Protein AF-A0A812FUH7-F1 (afdb_monomer)

Nearest PDB structures (foldseek):
  6ky4-assembly1_A  TM=5.575E-01  e=2.429E-01  Arabidopsis thaliana
  6sdk-assembly1_B  TM=3.963E-01  e=2.851E+00  Bacillus subtilis subsp. subtilis str. 168
  7bnk-assembly1_B  TM=4.659E-01  e=5.816E+00  Myxococcus xanthus DK 1622
  7bnr-assembly1_A  TM=4.337E-01  e=7.537E+00  Myxococcus xanthus DK 1622
  2h30-assembly1_A  TM=1.980E-01  e=1.698E+00  Neisseria gonorrhoeae

Sequence (177 aa):
MIKIDSELGFSNYVALEYEKDICFVHSDPIEVCLPDFTYAALDVDKYDSWWGANHSESYIPRDLDEILDSPYLIQPSLQYKKSKTKTTRLVENYNSSVKFEFICPVLTEHFPSLQQGRHRFWFARYLELPFVVVAVSAQALKYLIEHDLIYSKSLRSRYVFNRKFEIVQDLTKPLGN

Mean predicted aligned error: 9.1 Å

Structure (mmCIF, N/CA/C/O backbone):
data_AF-A0A812FUH7-F1
#
_entry.id   AF-A0A812FUH7-F1
#
loop_
_atom_site.group_PDB
_atom_site.id
_atom_site.type_symbol
_atom_site.label_atom_id
_atom_site.label_alt_id
_atom_site.label_comp_id
_atom_site.label_asym_id
_atom_site.label_entity_id
_atom_site.label_seq_id
_atom_site.pdbx_PDB_ins_code
_atom_site.Cartn_x
_atom_site.Cartn_y
_atom_site.Cartn_z
_atom_site.occupancy
_atom_site.B_iso_or_equiv
_atom_site.auth_seq_id
_atom_site.auth_comp_id
_atom_site.auth_asym_id
_atom_site.auth_atom_id
_atom_site.pdbx_PDB_model_num
ATOM 1 N N . MET A 1 1 ? -13.148 16.085 -22.318 1.00 24.39 1 MET A N 1
ATOM 2 C CA . MET A 1 1 ? -12.297 17.191 -21.835 1.00 24.39 1 MET A CA 1
ATOM 3 C C . MET A 1 1 ? -12.092 16.974 -20.348 1.00 24.39 1 MET A C 1
ATOM 5 O O . MET A 1 1 ? -13.073 16.913 -19.621 1.00 24.39 1 MET A O 1
ATOM 9 N N . ILE A 1 2 ? -10.855 16.707 -19.939 1.00 29.78 2 ILE A N 1
ATOM 10 C CA . ILE A 1 2 ? -10.499 16.447 -18.541 1.00 29.78 2 ILE A CA 1
ATOM 11 C C . ILE A 1 2 ? -10.498 17.802 -17.829 1.00 29.78 2 ILE A C 1
ATOM 13 O O . ILE A 1 2 ? -9.760 18.692 -18.243 1.00 29.78 2 ILE A O 1
ATOM 17 N N . LYS A 1 3 ? -11.340 17.977 -16.806 1.00 25.98 3 LYS A N 1
ATOM 18 C CA . LYS A 1 3 ? -11.217 19.103 -15.876 1.00 25.98 3 LYS A CA 1
ATOM 19 C C . LYS A 1 3 ? -10.276 18.674 -14.757 1.00 25.98 3 LYS A C 1
ATOM 21 O O . LYS A 1 3 ? -10.620 17.822 -13.946 1.00 25.98 3 LYS A O 1
ATOM 26 N N . ILE A 1 4 ? -9.072 19.230 -14.778 1.00 36.97 4 ILE A N 1
ATOM 27 C CA . ILE A 1 4 ? -8.229 19.357 -13.593 1.00 36.97 4 ILE A CA 1
ATOM 28 C C . ILE A 1 4 ? -8.856 20.528 -12.836 1.00 36.97 4 ILE A C 1
ATOM 30 O O . ILE A 1 4 ? -8.794 21.651 -13.333 1.00 36.97 4 ILE A O 1
ATOM 34 N N . ASP A 1 5 ? -9.541 20.280 -11.719 1.00 32.34 5 ASP A N 1
ATOM 35 C CA . ASP A 1 5 ? -10.109 21.370 -10.920 1.00 32.34 5 ASP A CA 1
ATOM 36 C C . ASP A 1 5 ? -8.975 22.127 -10.221 1.00 32.34 5 ASP A C 1
ATOM 38 O O . ASP A 1 5 ? -8.561 21.823 -9.104 1.00 32.34 5 ASP A O 1
ATOM 42 N N . SER A 1 6 ? -8.452 23.136 -10.917 1.00 34.78 6 SER A N 1
ATOM 43 C CA . SER A 1 6 ? -7.499 24.113 -10.394 1.00 34.78 6 SER A CA 1
ATOM 44 C C . SER A 1 6 ? -8.118 25.044 -9.344 1.00 34.78 6 SER A C 1
ATOM 46 O O . SER A 1 6 ? -7.393 25.772 -8.672 1.00 34.78 6 SER A O 1
ATOM 48 N N . GLU A 1 7 ? -9.447 25.044 -9.198 1.00 29.12 7 GLU A N 1
ATOM 49 C CA . GLU A 1 7 ? -10.184 25.968 -8.324 1.00 29.12 7 GLU A CA 1
ATOM 50 C C . GLU A 1 7 ? -10.157 25.587 -6.839 1.00 29.12 7 GLU A C 1
ATOM 52 O O . GLU A 1 7 ? -10.459 26.427 -5.997 1.00 29.12 7 GLU A O 1
ATOM 57 N N . LEU A 1 8 ? -9.721 24.375 -6.482 1.00 33.34 8 LEU A N 1
ATOM 58 C CA . LEU A 1 8 ? -9.541 24.018 -5.072 1.00 33.34 8 LEU A CA 1
ATOM 59 C C . LEU A 1 8 ? -8.182 24.467 -4.489 1.00 33.34 8 LEU A C 1
ATOM 61 O O . LEU A 1 8 ? -7.910 24.201 -3.327 1.00 33.34 8 LEU A O 1
ATOM 65 N N . GLY A 1 9 ? -7.320 25.163 -5.243 1.00 24.89 9 GLY A N 1
ATOM 66 C CA . GLY A 1 9 ? -6.030 25.644 -4.714 1.00 24.89 9 GLY A CA 1
ATOM 67 C C . GLY A 1 9 ? -5.023 24.525 -4.404 1.00 24.89 9 GLY A C 1
ATOM 68 O O . GLY A 1 9 ? -4.127 24.688 -3.580 1.00 24.89 9 GLY A O 1
ATOM 69 N N . PHE A 1 10 ? -5.165 23.379 -5.066 1.00 36.16 10 PHE A N 1
ATOM 70 C CA . PHE A 1 10 ? -4.544 22.114 -4.684 1.00 36.16 10 PHE A CA 1
ATOM 71 C C . PHE A 1 10 ? -3.730 21.527 -5.850 1.00 36.16 10 PHE A C 1
ATOM 73 O O . PHE A 1 10 ? -4.162 20.621 -6.555 1.00 36.16 10 PHE A O 1
ATOM 80 N N . SER A 1 11 ? -2.526 22.058 -6.076 1.00 31.58 11 SER A N 1
ATOM 81 C CA . SER A 1 11 ? -1.644 21.745 -7.218 1.00 31.58 11 SER A CA 1
ATOM 82 C C . SER A 1 11 ? -0.843 20.430 -7.112 1.00 31.58 11 SER A C 1
ATOM 84 O O . SER A 1 11 ? 0.082 20.228 -7.893 1.00 31.58 11 SER A O 1
ATOM 86 N N . ASN A 1 12 ? -1.165 19.553 -6.151 1.00 37.03 12 ASN A N 1
ATOM 87 C CA . ASN A 1 12 ? -0.259 18.517 -5.624 1.00 37.03 12 ASN A CA 1
ATOM 88 C C . ASN A 1 12 ? -0.898 17.105 -5.449 1.00 37.03 12 ASN A C 1
ATOM 90 O O . ASN A 1 12 ? -0.478 16.333 -4.586 1.00 37.03 12 ASN A O 1
ATOM 94 N N . TYR A 1 13 ? -1.928 16.738 -6.224 1.00 43.31 13 TYR A N 1
ATOM 95 C CA . TYR A 1 13 ? -2.735 15.521 -5.982 1.00 43.31 13 TYR A CA 1
ATOM 96 C C . TYR A 1 13 ? -2.750 14.522 -7.157 1.00 43.31 13 TYR A C 1
ATOM 98 O O . TYR A 1 13 ? -3.045 14.914 -8.286 1.00 43.31 13 TYR A O 1
ATOM 106 N N . VAL A 1 14 ? -2.556 13.211 -6.891 1.00 47.53 14 VAL A N 1
ATOM 107 C CA . VAL A 1 14 ? -3.037 12.148 -7.805 1.00 47.53 14 VAL A CA 1
ATOM 108 C C . VAL A 1 14 ? -4.496 11.891 -7.415 1.00 47.53 14 VAL A C 1
ATOM 110 O O . VAL A 1 14 ? -4.787 11.034 -6.585 1.00 47.53 14 VAL A O 1
ATOM 113 N N . ALA A 1 15 ? -5.451 12.631 -7.979 1.00 43.72 15 ALA A N 1
ATOM 114 C CA . ALA A 1 15 ? -6.870 12.409 -7.681 1.00 43.72 15 ALA A CA 1
ATOM 115 C C . ALA A 1 15 ? -7.419 11.151 -8.396 1.00 43.72 15 ALA A C 1
ATOM 117 O O . ALA A 1 15 ? -8.140 11.209 -9.397 1.00 43.72 15 ALA A O 1
ATOM 118 N N . LEU A 1 16 ? -7.076 9.979 -7.865 1.00 51.84 16 LEU A N 1
ATOM 119 C CA . LEU A 1 16 ? -7.806 8.734 -8.081 1.00 51.84 16 LEU A CA 1
ATOM 120 C C . LEU A 1 16 ? -8.815 8.587 -6.935 1.00 51.84 16 LEU A C 1
ATOM 122 O O . LEU A 1 16 ? -8.532 7.952 -5.929 1.00 51.84 16 LEU A O 1
ATOM 126 N N . GLU A 1 17 ? -9.969 9.239 -7.067 1.00 48.44 17 GLU A N 1
ATOM 127 C CA . GLU A 1 17 ? -11.076 9.086 -6.118 1.00 48.44 17 GLU A CA 1
ATOM 128 C C . GLU A 1 17 ? -11.636 7.658 -6.221 1.00 48.44 17 GLU A C 1
ATOM 130 O O . GLU A 1 17 ? -12.146 7.254 -7.269 1.00 48.44 17 GLU A O 1
ATOM 135 N N . TYR A 1 18 ? -11.501 6.894 -5.139 1.00 51.00 18 TYR A N 1
ATOM 136 C CA . TYR A 1 18 ? -12.227 5.650 -4.882 1.00 51.00 18 TYR A CA 1
ATOM 137 C C . TYR A 1 18 ? -13.193 5.919 -3.718 1.00 51.00 18 TYR A C 1
ATOM 139 O O . TYR A 1 18 ? -12.887 6.785 -2.904 1.00 51.00 18 TYR A O 1
ATOM 147 N N . GLU A 1 19 ? -14.358 5.261 -3.715 1.00 49.22 19 GLU A N 1
ATOM 148 C CA . GLU A 1 19 ? -15.532 5.481 -2.842 1.00 49.22 19 GLU A CA 1
ATOM 149 C C . GLU A 1 19 ? -15.306 6.328 -1.570 1.00 49.22 19 GLU A C 1
ATOM 151 O O . GLU A 1 19 ? -14.440 6.020 -0.761 1.00 49.22 19 GLU A O 1
ATOM 156 N N . LYS A 1 20 ? -16.120 7.393 -1.429 1.00 49.53 20 LYS A N 1
ATOM 157 C CA . LYS A 1 20 ? -16.065 8.490 -0.439 1.00 49.53 20 LYS A CA 1
ATOM 158 C C . LYS A 1 20 ? -14.691 8.753 0.209 1.00 49.53 20 LYS A C 1
ATOM 160 O O . LYS A 1 20 ? -14.261 8.100 1.154 1.00 49.53 20 LYS A O 1
ATOM 165 N N . ASP A 1 21 ? -14.113 9.870 -0.230 1.00 64.56 21 ASP A N 1
ATOM 166 C CA . ASP A 1 21 ? -13.243 10.738 0.565 1.00 64.56 21 ASP A CA 1
ATOM 167 C C . ASP A 1 21 ? -11.767 10.326 0.735 1.00 64.56 21 ASP A C 1
ATOM 169 O O . ASP A 1 21 ? -11.045 11.002 1.465 1.00 64.56 21 ASP A O 1
ATOM 173 N N . ILE A 1 22 ? -11.253 9.326 0.003 1.00 68.94 22 ILE A N 1
ATOM 174 C CA . ILE A 1 22 ? -9.799 9.057 -0.065 1.00 68.94 22 ILE A CA 1
ATOM 175 C C . ILE A 1 22 ? -9.155 9.828 -1.219 1.00 68.94 22 ILE A C 1
ATOM 177 O O . ILE A 1 22 ? -9.525 9.683 -2.385 1.00 68.94 22 ILE A O 1
ATOM 181 N N . CYS A 1 23 ? -8.139 10.624 -0.896 1.00 72.88 23 CYS A N 1
ATOM 182 C CA . CYS A 1 23 ? -7.388 11.426 -1.850 1.00 72.88 23 CYS A CA 1
ATOM 183 C C . CYS A 1 23 ? -5.903 11.066 -1.794 1.00 72.88 23 CYS A C 1
ATOM 185 O O . CYS A 1 23 ? -5.249 11.316 -0.784 1.00 72.88 23 CYS A O 1
ATOM 187 N N . PHE A 1 24 ? -5.354 10.483 -2.861 1.00 72.06 24 PHE A N 1
ATOM 188 C CA . PHE A 1 24 ? -3.932 10.146 -2.896 1.00 72.06 24 PHE A CA 1
ATOM 189 C C . PHE A 1 24 ? -3.076 11.404 -3.087 1.00 72.06 24 PHE A C 1
ATOM 191 O O . PHE A 1 24 ? -3.202 12.131 -4.078 1.00 72.06 24 PHE A O 1
ATOM 198 N N . VAL A 1 25 ? -2.189 11.651 -2.126 1.00 70.81 25 VAL A N 1
ATOM 199 C CA . VAL A 1 25 ? -1.287 12.808 -2.103 1.00 70.81 25 VAL A CA 1
ATOM 200 C C . VAL A 1 25 ? 0.151 12.370 -2.317 1.00 70.81 25 VAL A C 1
ATOM 202 O O . VAL A 1 25 ? 0.502 11.210 -2.076 1.00 70.81 25 VAL A O 1
ATOM 205 N N . HIS A 1 26 ? 0.987 13.303 -2.777 1.00 67.38 26 HIS A N 1
ATOM 206 C CA . HIS A 1 26 ? 2.410 13.055 -2.971 1.00 67.38 26 HIS A CA 1
ATOM 207 C C . HIS A 1 26 ? 3.055 12.393 -1.753 1.00 67.38 26 HIS A C 1
ATOM 209 O O . HIS A 1 26 ? 2.750 12.715 -0.604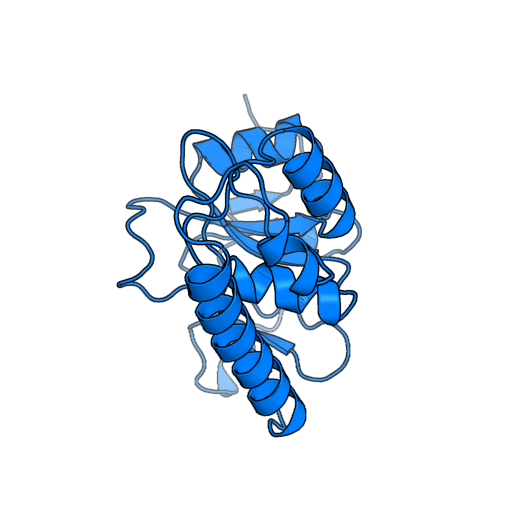 1.00 67.38 26 HIS A O 1
ATOM 215 N N . SER A 1 27 ? 4.000 11.497 -2.020 1.00 62.97 27 SER A N 1
ATOM 216 C CA . SER A 1 27 ? 4.970 11.084 -1.012 1.00 62.97 27 SER A CA 1
ATOM 217 C C . SER A 1 27 ? 5.788 12.311 -0.578 1.00 62.97 27 SER A C 1
ATOM 219 O O . SER A 1 27 ? 6.136 13.139 -1.422 1.00 62.97 27 SER A O 1
ATOM 221 N N . ASP A 1 28 ? 6.072 12.447 0.719 1.00 58.88 28 ASP A N 1
ATOM 222 C CA . ASP A 1 28 ? 6.845 13.578 1.252 1.00 58.88 28 ASP A CA 1
ATOM 223 C C . ASP A 1 28 ? 8.205 13.678 0.520 1.00 58.88 28 ASP A C 1
ATOM 225 O O . ASP A 1 28 ? 8.908 12.669 0.425 1.00 58.88 28 ASP A O 1
ATOM 229 N N . PRO A 1 29 ? 8.606 14.848 -0.014 1.00 50.03 29 PRO A N 1
ATOM 230 C CA . PRO A 1 29 ? 9.903 15.029 -0.669 1.00 50.03 29 PRO A CA 1
ATOM 231 C C . PRO A 1 29 ? 11.112 14.609 0.182 1.00 50.03 29 PRO A C 1
ATOM 233 O O . PRO A 1 29 ? 12.141 14.240 -0.374 1.00 50.03 29 PRO A O 1
ATOM 236 N N . ILE A 1 30 ? 10.998 14.641 1.515 1.00 52.56 30 ILE A N 1
ATOM 237 C CA . ILE A 1 30 ? 12.027 14.155 2.448 1.00 52.56 30 ILE A CA 1
ATOM 238 C C . ILE A 1 30 ? 12.068 12.615 2.469 1.00 52.56 30 ILE A C 1
ATOM 240 O O . ILE A 1 30 ? 13.120 12.014 2.682 1.00 52.56 30 ILE A O 1
ATOM 244 N N . GLU A 1 31 ? 10.927 11.962 2.235 1.00 51.28 31 GLU A N 1
ATOM 245 C CA . GLU A 1 31 ? 10.774 10.505 2.184 1.00 51.28 31 GLU A CA 1
ATOM 246 C C . GLU A 1 31 ? 11.179 9.913 0.818 1.00 51.28 31 GLU A C 1
ATOM 248 O O . GLU A 1 31 ? 11.584 8.748 0.732 1.00 51.28 31 GLU A O 1
ATOM 253 N N . VAL A 1 32 ? 11.110 10.703 -0.257 1.00 54.25 32 VAL A N 1
ATOM 254 C CA . VAL A 1 32 ? 11.436 10.261 -1.618 1.00 54.25 32 VAL A CA 1
ATOM 255 C C . VA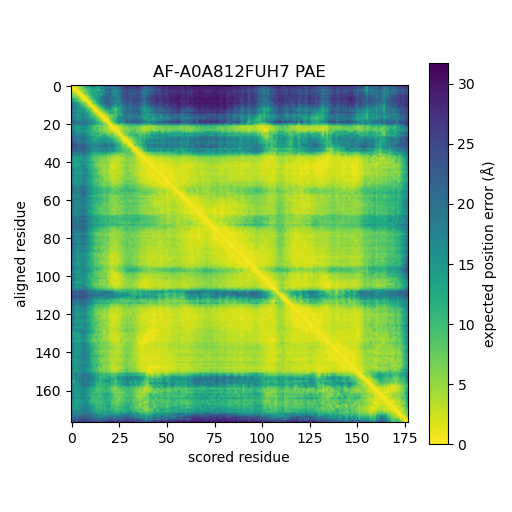L A 1 32 ? 12.895 10.565 -1.961 1.00 54.25 32 VAL A C 1
ATOM 257 O O . VAL A 1 32 ? 13.209 11.540 -2.636 1.00 54.25 32 VAL A O 1
ATOM 260 N N . CYS A 1 33 ? 13.809 9.671 -1.579 1.00 55.06 33 CYS A N 1
ATOM 261 C CA . CYS A 1 33 ? 15.196 9.681 -2.071 1.00 55.06 33 CYS A CA 1
ATOM 262 C C . CYS A 1 33 ? 15.323 9.153 -3.519 1.00 55.06 33 CYS A C 1
ATOM 264 O O . CYS A 1 33 ? 16.311 8.499 -3.847 1.00 55.06 33 CYS A O 1
ATOM 266 N N . LEU A 1 34 ? 14.319 9.375 -4.374 1.00 60.78 34 LEU A N 1
ATOM 267 C CA . LEU A 1 34 ? 14.328 8.944 -5.773 1.00 60.78 34 LEU A CA 1
ATOM 268 C C . LEU A 1 34 ? 14.483 10.177 -6.676 1.00 60.78 34 LEU A C 1
ATOM 270 O O . LEU A 1 34 ? 13.558 10.989 -6.732 1.00 60.78 34 LEU A O 1
ATOM 274 N N . PRO A 1 35 ? 15.620 10.345 -7.376 1.00 58.38 35 PRO A N 1
ATOM 275 C CA . PRO A 1 35 ? 15.830 11.494 -8.257 1.00 58.38 35 PRO A CA 1
ATOM 276 C C . PRO A 1 35 ? 14.828 11.536 -9.425 1.00 58.38 35 PRO A C 1
ATOM 278 O O . PRO A 1 35 ? 14.384 12.624 -9.789 1.00 58.38 35 PRO A O 1
ATOM 281 N N . ASP A 1 36 ? 14.395 10.367 -9.919 1.00 68.00 36 ASP A N 1
ATOM 282 C CA . ASP A 1 36 ? 13.391 10.204 -10.974 1.00 68.00 36 ASP A CA 1
ATOM 283 C C . ASP A 1 36 ? 12.359 9.133 -10.582 1.00 68.00 36 ASP A C 1
ATOM 285 O O . ASP A 1 36 ? 12.637 7.931 -10.595 1.00 68.00 36 ASP A O 1
ATOM 289 N N . PHE A 1 37 ? 11.146 9.561 -10.227 1.00 73.50 37 PHE A N 1
ATOM 290 C CA . PHE A 1 37 ? 10.046 8.659 -9.887 1.00 73.50 37 PHE A CA 1
ATOM 291 C C . PHE A 1 37 ? 8.741 9.051 -10.584 1.00 73.50 37 PHE A C 1
ATOM 293 O O . PHE A 1 37 ? 8.514 10.204 -10.964 1.00 73.50 37 PHE A O 1
ATOM 300 N N . THR A 1 38 ? 7.876 8.057 -10.745 1.00 75.88 38 THR A N 1
ATOM 301 C CA . THR A 1 38 ? 6.538 8.179 -11.331 1.00 75.88 38 THR A CA 1
ATOM 302 C C . THR A 1 38 ? 5.494 7.639 -10.362 1.00 75.88 38 THR A C 1
ATOM 304 O O . THR A 1 38 ? 5.836 6.960 -9.397 1.00 75.88 38 THR A O 1
ATOM 307 N N . TYR A 1 39 ? 4.224 7.948 -10.601 1.00 79.56 39 TYR A N 1
ATOM 308 C CA . TYR A 1 39 ? 3.106 7.376 -9.867 1.00 79.56 39 TYR A CA 1
ATOM 309 C C . TYR A 1 39 ? 2.417 6.300 -10.694 1.00 79.56 39 TYR A C 1
ATOM 311 O O . TYR A 1 39 ? 2.078 6.529 -11.858 1.00 79.56 39 TYR A O 1
ATOM 319 N N . ALA A 1 40 ? 2.173 5.154 -10.065 1.00 81.50 40 ALA A N 1
ATOM 320 C CA . ALA A 1 40 ? 1.456 4.033 -10.654 1.00 81.50 40 ALA A CA 1
ATOM 321 C C . ALA A 1 40 ? 0.369 3.521 -9.699 1.00 81.50 40 ALA A C 1
ATOM 323 O O . ALA A 1 40 ? 0.508 3.615 -8.479 1.00 81.50 40 ALA A O 1
ATOM 324 N N . ALA A 1 41 ? -0.719 2.985 -10.254 1.00 85.44 41 ALA A N 1
ATOM 325 C CA . ALA A 1 41 ? -1.751 2.307 -9.477 1.00 85.44 41 ALA A CA 1
ATOM 326 C C . ALA A 1 41 ? -1.336 0.846 -9.247 1.00 85.44 41 ALA A C 1
ATOM 328 O O . ALA A 1 41 ? -1.347 0.039 -10.173 1.00 85.44 41 ALA A O 1
ATOM 329 N N . LEU A 1 42 ? -0.957 0.510 -8.020 1.00 88.81 42 LEU A N 1
ATOM 330 C CA . LEU A 1 42 ? -0.587 -0.843 -7.616 1.00 88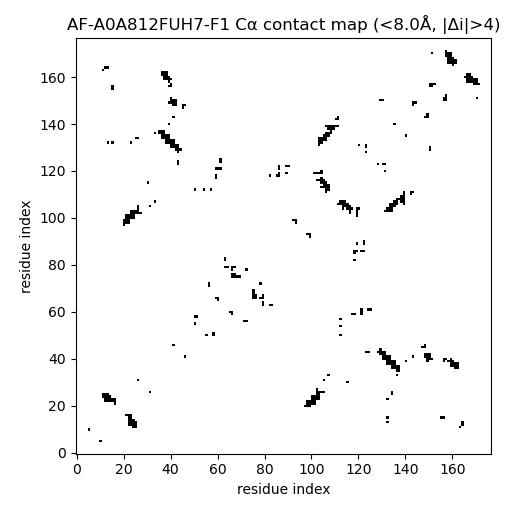.81 42 LEU A CA 1
ATOM 331 C C . LEU A 1 42 ? -1.848 -1.653 -7.307 1.00 88.81 42 LEU A C 1
ATOM 333 O O . LEU A 1 42 ? -2.674 -1.194 -6.520 1.00 88.81 42 LEU A O 1
ATOM 337 N N . ASP A 1 43 ? -1.986 -2.838 -7.900 1.00 90.81 43 ASP A N 1
ATOM 338 C CA . ASP A 1 43 ? -3.061 -3.782 -7.575 1.00 90.81 43 ASP A CA 1
ATOM 339 C C . ASP A 1 43 ? -2.796 -4.382 -6.188 1.00 90.81 43 ASP A C 1
ATOM 341 O O . ASP A 1 43 ? -1.767 -5.027 -5.968 1.00 90.81 43 ASP A O 1
ATOM 345 N N . VAL A 1 44 ? -3.691 -4.110 -5.232 1.00 91.44 44 VAL A N 1
ATOM 346 C CA . VAL A 1 44 ? -3.459 -4.432 -3.816 1.00 91.44 44 VAL A CA 1
ATOM 347 C C . VAL A 1 44 ? -3.405 -5.938 -3.594 1.00 91.44 44 VAL A C 1
ATOM 349 O O . VAL A 1 44 ? -2.486 -6.402 -2.925 1.00 91.44 44 VAL A O 1
ATOM 352 N N . ASP A 1 45 ? -4.325 -6.706 -4.174 1.00 92.25 45 ASP A N 1
ATOM 353 C CA . ASP A 1 45 ? -4.410 -8.151 -3.938 1.00 92.25 45 ASP A CA 1
ATOM 354 C C . ASP A 1 45 ? -3.273 -8.907 -4.626 1.00 92.25 45 ASP A C 1
ATOM 356 O O . ASP A 1 45 ? -2.658 -9.804 -4.032 1.00 92.25 45 ASP A O 1
ATOM 360 N N . LYS A 1 46 ? -2.952 -8.523 -5.870 1.00 93.06 46 LYS A N 1
ATOM 361 C CA . LYS A 1 46 ? -1.826 -9.125 -6.594 1.00 93.06 46 LYS A CA 1
ATOM 362 C C . LYS A 1 46 ? -0.509 -8.832 -5.890 1.00 93.06 46 LYS A C 1
ATOM 364 O O . LYS A 1 46 ? 0.309 -9.736 -5.720 1.00 93.06 46 LYS A O 1
ATOM 369 N N . TYR A 1 47 ? -0.315 -7.590 -5.450 1.00 91.88 47 TYR A N 1
ATOM 370 C CA . TYR A 1 47 ? 0.897 -7.211 -4.743 1.00 91.88 47 TYR A CA 1
ATOM 371 C C . TYR A 1 47 ? 0.993 -7.839 -3.349 1.00 91.88 47 TYR A C 1
ATOM 373 O O . TYR A 1 47 ? 2.071 -8.295 -2.990 1.00 91.88 47 TYR A O 1
ATOM 381 N N . ASP A 1 48 ? -0.096 -7.920 -2.576 1.00 91.69 48 ASP A N 1
ATOM 382 C CA . ASP A 1 48 ? -0.118 -8.577 -1.256 1.00 91.69 48 ASP A CA 1
ATOM 383 C C . ASP A 1 48 ? 0.316 -10.047 -1.367 1.00 91.69 48 ASP A C 1
ATOM 385 O O . ASP A 1 48 ? 1.221 -10.495 -0.660 1.00 91.69 48 ASP A O 1
ATOM 389 N N . SER A 1 49 ? -0.257 -10.760 -2.343 1.00 90.44 49 SER A N 1
ATOM 390 C CA . SER A 1 49 ? 0.080 -12.156 -2.641 1.00 90.44 49 SER A CA 1
ATOM 391 C C . SER A 1 49 ? 1.539 -12.312 -3.075 1.00 90.44 49 SER A C 1
ATOM 393 O O . SER A 1 49 ? 2.262 -13.173 -2.570 1.00 90.44 49 SER A O 1
ATOM 395 N N . TRP A 1 50 ? 1.997 -11.459 -3.997 1.00 90.25 50 TRP A N 1
ATOM 396 C CA . TRP A 1 50 ? 3.373 -11.480 -4.487 1.00 90.25 50 TRP A CA 1
ATOM 397 C C . TRP A 1 50 ? 4.379 -11.138 -3.379 1.00 90.25 50 TRP A C 1
ATOM 399 O O . TRP A 1 50 ? 5.402 -11.813 -3.252 1.00 90.25 50 TRP A O 1
ATOM 409 N N . TRP A 1 51 ? 4.086 -10.140 -2.542 1.00 87.06 51 TRP A N 1
ATOM 410 C CA . TRP A 1 51 ? 4.971 -9.687 -1.471 1.00 87.06 51 TRP A CA 1
ATOM 411 C C . TRP A 1 51 ? 5.136 -10.764 -0.395 1.00 87.06 51 TRP A C 1
ATOM 413 O O . TRP A 1 51 ? 6.268 -11.079 -0.021 1.00 87.06 51 TRP A O 1
ATOM 423 N N . GLY A 1 52 ? 4.035 -11.381 0.045 1.00 84.25 52 GLY A N 1
ATOM 424 C CA . GLY A 1 52 ? 4.074 -12.474 1.018 1.00 84.25 52 GLY A CA 1
ATOM 425 C C . GLY A 1 52 ? 4.866 -13.692 0.529 1.00 84.25 52 GLY A C 1
ATOM 426 O O . GLY A 1 52 ? 5.577 -14.311 1.318 1.00 84.25 52 GLY A O 1
ATOM 427 N N . ALA A 1 53 ? 4.798 -14.005 -0.770 1.00 85.75 53 ALA A N 1
ATOM 428 C CA . ALA A 1 53 ? 5.490 -15.152 -1.359 1.00 85.75 53 ALA A CA 1
ATOM 429 C C . ALA A 1 53 ? 6.986 -14.913 -1.636 1.00 85.75 53 ALA A C 1
ATOM 431 O O . ALA A 1 53 ? 7.772 -15.854 -1.556 1.00 85.75 53 ALA A O 1
ATOM 432 N N . ASN A 1 54 ? 7.382 -13.682 -1.980 1.00 81.94 54 ASN A N 1
ATOM 433 C CA . ASN A 1 54 ? 8.735 -13.395 -2.474 1.00 81.94 54 ASN A CA 1
ATOM 434 C C . ASN A 1 54 ? 9.623 -12.640 -1.474 1.00 81.94 54 ASN A C 1
ATOM 436 O O . ASN A 1 54 ? 10.842 -12.697 -1.611 1.00 81.94 54 ASN A O 1
ATOM 440 N N . HIS A 1 55 ? 9.047 -11.953 -0.478 1.00 79.62 55 HIS A N 1
ATOM 441 C CA . HIS A 1 55 ? 9.814 -11.167 0.501 1.00 79.62 55 HIS A CA 1
ATOM 442 C C . HIS A 1 55 ? 9.230 -11.235 1.919 1.00 79.62 55 HIS A C 1
ATOM 444 O O . HIS A 1 55 ? 8.962 -10.204 2.558 1.00 79.62 55 HIS A O 1
ATOM 450 N N . SER A 1 56 ? 9.038 -12.456 2.428 1.00 76.31 56 SER A N 1
ATOM 451 C CA . SER A 1 56 ? 8.471 -12.717 3.759 1.00 76.31 56 SER A CA 1
ATOM 452 C C . SER A 1 56 ? 9.233 -12.042 4.908 1.00 76.31 56 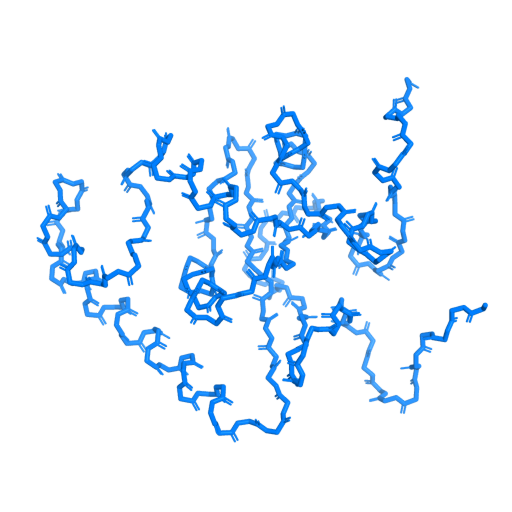SER A C 1
ATOM 454 O O . SER A 1 56 ? 8.650 -11.738 5.944 1.00 76.31 56 SER A O 1
ATOM 456 N N . GLU A 1 57 ? 10.520 -11.746 4.722 1.00 75.81 57 GLU A N 1
ATOM 457 C CA . GLU A 1 57 ? 11.376 -11.050 5.686 1.00 75.81 57 GLU A CA 1
ATOM 458 C C . GLU A 1 57 ? 11.005 -9.574 5.888 1.00 75.81 57 GLU A C 1
ATOM 460 O O . GLU A 1 57 ? 11.331 -8.973 6.913 1.00 75.81 57 GLU A O 1
ATOM 465 N N . SER A 1 58 ? 10.335 -8.967 4.905 1.00 76.12 58 SER A N 1
ATOM 466 C CA . SER A 1 58 ? 9.944 -7.552 4.930 1.00 76.12 58 SER A CA 1
ATOM 467 C C . SER A 1 58 ? 8.431 -7.333 4.998 1.00 76.12 58 SER A C 1
ATOM 469 O O . SER A 1 58 ? 7.998 -6.198 5.243 1.00 76.12 58 SER A O 1
ATOM 471 N N . TYR A 1 59 ? 7.661 -8.405 4.801 1.00 81.56 59 TYR A N 1
ATOM 472 C CA . TYR A 1 59 ? 6.206 -8.436 4.778 1.00 81.56 59 TYR A CA 1
ATOM 473 C C . TYR A 1 59 ? 5.598 -7.976 6.110 1.00 81.56 59 TYR A C 1
ATOM 475 O O . TYR A 1 59 ? 6.076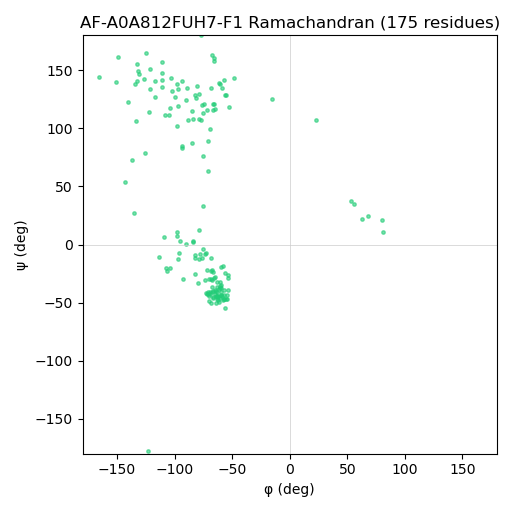 -8.323 7.191 1.00 81.56 59 TYR A O 1
ATOM 483 N N . ILE A 1 60 ? 4.535 -7.170 6.030 1.00 83.25 60 ILE A N 1
ATOM 484 C CA . ILE A 1 60 ? 3.708 -6.832 7.194 1.00 83.25 60 ILE A CA 1
ATOM 485 C C . ILE A 1 60 ? 2.409 -7.638 7.091 1.00 83.25 60 ILE A C 1
ATOM 487 O O . ILE A 1 60 ? 1.649 -7.400 6.146 1.00 83.25 60 ILE A O 1
ATOM 491 N N . PRO A 1 61 ? 2.114 -8.538 8.042 1.00 85.31 61 PRO A N 1
ATOM 492 C CA . PRO A 1 61 ? 0.896 -9.340 8.012 1.00 85.31 61 PRO A CA 1
ATOM 493 C C . PRO A 1 61 ? -0.365 -8.487 8.178 1.00 85.31 61 PRO A C 1
ATOM 495 O O . PRO A 1 61 ? -0.309 -7.348 8.656 1.00 85.31 61 PRO A O 1
ATOM 498 N N . ARG A 1 62 ? -1.507 -9.016 7.719 1.00 85.12 62 ARG A N 1
ATOM 499 C CA . ARG A 1 62 ? -2.813 -8.357 7.884 1.00 85.12 62 ARG A CA 1
ATOM 500 C C . ARG A 1 62 ? -3.211 -8.359 9.354 1.00 85.12 62 ARG A C 1
ATOM 502 O O . ARG A 1 62 ? -3.493 -7.289 9.894 1.00 85.12 62 ARG A O 1
ATOM 509 N N . ASP A 1 63 ? -3.142 -9.522 9.995 1.00 88.50 63 ASP A N 1
ATOM 510 C CA . ASP A 1 63 ? -3.185 -9.612 11.446 1.00 88.50 63 ASP A CA 1
ATOM 511 C C . ASP A 1 63 ? -1.831 -9.174 12.013 1.00 88.50 63 ASP A C 1
ATOM 513 O O . ASP A 1 63 ? -0.799 -9.800 11.786 1.00 88.50 63 ASP A O 1
ATOM 517 N N . LEU A 1 64 ? -1.819 -8.047 12.724 1.00 88.69 64 LEU A N 1
ATOM 518 C CA . LEU A 1 64 ? -0.583 -7.521 13.292 1.00 88.69 64 LEU A CA 1
ATOM 519 C C . LEU A 1 64 ? -0.036 -8.416 14.403 1.00 88.69 64 LEU A C 1
ATOM 521 O O . LEU A 1 64 ? 1.159 -8.319 14.676 1.00 88.69 64 LEU A O 1
ATOM 525 N N . ASP A 1 65 ? -0.857 -9.257 15.036 1.00 89.62 65 ASP A N 1
ATOM 526 C CA . ASP A 1 65 ? -0.392 -10.161 16.087 1.00 89.62 65 ASP A CA 1
ATOM 527 C C . ASP A 1 65 ? 0.588 -11.208 15.522 1.00 89.62 65 ASP A C 1
ATOM 529 O O . ASP A 1 65 ? 1.566 -11.531 16.194 1.00 89.62 65 ASP A O 1
ATOM 533 N N . GLU A 1 66 ? 0.467 -11.587 14.241 1.00 89.56 66 GLU A N 1
ATOM 534 C CA . GLU A 1 66 ? 1.425 -12.461 13.533 1.00 89.56 66 GLU A CA 1
ATOM 535 C C . GLU A 1 66 ? 2.856 -11.884 13.483 1.00 89.56 66 GLU A C 1
ATOM 537 O O . GLU A 1 66 ? 3.827 -12.615 13.283 1.00 89.56 66 GLU A O 1
ATOM 542 N N . ILE A 1 67 ? 3.038 -10.570 13.698 1.00 87.88 67 ILE A N 1
ATOM 543 C CA . ILE A 1 67 ? 4.378 -9.968 13.825 1.00 87.88 67 ILE A CA 1
ATOM 544 C C . ILE A 1 67 ? 5.141 -10.595 14.995 1.00 87.88 67 ILE A C 1
ATOM 546 O O . ILE A 1 67 ? 6.363 -10.724 14.909 1.00 87.88 67 ILE A O 1
ATOM 550 N N . LEU A 1 68 ? 4.446 -10.955 16.080 1.00 88.88 68 LEU A N 1
ATOM 551 C CA . LEU A 1 68 ? 5.050 -11.523 17.287 1.00 88.88 68 LEU A CA 1
ATOM 552 C C . LEU A 1 68 ? 5.680 -12.895 17.028 1.00 88.88 68 LEU A C 1
ATOM 554 O O . LEU A 1 68 ? 6.674 -13.221 17.675 1.00 88.88 68 LEU A O 1
ATOM 558 N N . ASP A 1 69 ? 5.160 -13.623 16.040 1.00 88.88 69 ASP A N 1
ATOM 559 C CA . ASP A 1 69 ? 5.605 -14.963 15.656 1.00 88.88 69 ASP A CA 1
ATOM 560 C C . ASP A 1 69 ? 6.617 -14.951 14.496 1.00 88.88 69 ASP A C 1
ATOM 562 O O . ASP A 1 69 ? 7.048 -16.001 14.020 1.00 88.88 69 ASP A O 1
ATOM 566 N N . SER A 1 70 ? 7.022 -13.766 14.021 1.00 83.75 70 SER A N 1
ATOM 567 C CA . SER A 1 70 ? 7.913 -13.646 12.866 1.00 83.75 70 SER A CA 1
ATOM 568 C C . SER A 1 70 ? 9.318 -14.194 13.163 1.00 83.75 70 SER A C 1
ATOM 570 O O . SER A 1 70 ? 10.026 -13.630 14.006 1.00 83.75 70 SER A O 1
ATOM 572 N N . PRO A 1 71 ? 9.805 -15.202 12.409 1.00 84.12 71 PRO A N 1
ATOM 573 C CA . PRO A 1 71 ? 11.162 -15.726 12.575 1.00 84.12 71 PRO A CA 1
ATOM 574 C C . PRO A 1 71 ? 12.240 -14.779 12.020 1.00 84.12 71 PRO A C 1
ATOM 576 O O . PRO A 1 71 ? 13.430 -15.013 12.218 1.00 84.12 71 PRO A O 1
ATOM 579 N N . TYR A 1 72 ? 11.840 -13.713 11.319 1.00 82.19 72 TYR A N 1
ATOM 580 C CA . TYR A 1 72 ? 12.744 -12.795 10.622 1.00 82.19 72 TYR A CA 1
ATOM 581 C C . TYR A 1 72 ? 13.079 -11.534 11.433 1.00 82.19 72 TYR A C 1
ATOM 583 O O . TYR A 1 72 ? 13.985 -10.783 11.070 1.00 82.19 72 TYR A O 1
ATOM 591 N N . LEU A 1 73 ? 12.359 -11.270 12.530 1.00 81.62 73 LEU A N 1
ATOM 592 C CA . LEU A 1 73 ? 12.509 -10.045 13.314 1.00 81.62 73 LEU A CA 1
ATOM 593 C C . LEU A 1 73 ? 13.367 -10.266 14.562 1.00 81.62 73 LEU A C 1
ATOM 595 O O . LEU A 1 73 ? 13.053 -11.078 15.421 1.00 81.62 73 LEU A O 1
ATOM 599 N N . ILE A 1 74 ? 14.404 -9.438 14.722 1.00 83.06 74 ILE A N 1
ATOM 600 C CA . ILE A 1 74 ? 15.273 -9.444 15.915 1.00 83.06 74 ILE A CA 1
ATOM 601 C C . ILE A 1 74 ? 14.507 -8.980 17.170 1.00 83.06 74 ILE A C 1
ATOM 603 O O . ILE A 1 74 ? 14.812 -9.401 18.282 1.00 83.06 74 ILE A O 1
ATOM 607 N N . GLN A 1 75 ? 13.511 -8.096 17.012 1.00 88.12 75 GLN A N 1
ATOM 608 C CA . GLN A 1 75 ? 12.695 -7.564 18.116 1.00 88.12 75 GLN A CA 1
ATOM 609 C C . GLN A 1 75 ? 11.196 -7.505 17.751 1.00 88.12 75 GLN A C 1
ATOM 611 O O . GLN A 1 75 ? 10.658 -6.406 17.549 1.00 88.12 75 GLN A O 1
ATOM 616 N N . PRO A 1 76 ? 10.501 -8.659 17.689 1.00 87.38 76 PRO A N 1
ATOM 617 C CA . PRO A 1 76 ? 9.096 -8.747 17.281 1.00 87.38 76 PRO A CA 1
ATOM 618 C C . PRO A 1 76 ? 8.169 -7.840 18.098 1.00 87.38 76 PRO A C 1
ATOM 620 O O . PRO A 1 76 ? 7.419 -7.048 17.534 1.00 87.38 76 PRO A O 1
ATOM 623 N N . SER A 1 77 ? 8.287 -7.839 19.431 1.00 91.50 77 SER A N 1
ATOM 624 C CA . SER A 1 77 ? 7.434 -7.021 20.311 1.00 91.50 77 SER A CA 1
ATOM 625 C C . SER A 1 77 ? 7.602 -5.512 20.092 1.00 91.50 77 SER A C 1
ATOM 627 O O . SER A 1 77 ? 6.631 -4.753 20.165 1.00 91.50 77 SER A O 1
ATOM 629 N N . LEU A 1 78 ? 8.826 -5.049 19.801 1.00 90.56 78 LEU A N 1
ATOM 630 C CA . LEU A 1 78 ? 9.071 -3.636 19.500 1.00 90.56 78 LEU A CA 1
ATOM 631 C C . LEU A 1 78 ? 8.460 -3.258 18.148 1.00 90.56 78 LEU A C 1
ATOM 633 O O . LEU A 1 78 ? 7.828 -2.204 18.027 1.00 90.56 78 LEU A O 1
ATOM 637 N N . GLN A 1 79 ? 8.640 -4.112 17.139 1.00 87.12 79 GLN A N 1
ATOM 638 C CA . GLN A 1 79 ? 8.080 -3.901 15.809 1.00 87.12 79 GLN A CA 1
ATOM 639 C C . GLN A 1 79 ? 6.547 -3.944 15.826 1.00 87.12 79 GLN A C 1
ATOM 641 O O . GLN A 1 79 ? 5.913 -3.095 15.194 1.00 87.12 79 GLN A O 1
ATOM 646 N N . TYR A 1 80 ? 5.956 -4.851 16.606 1.00 90.75 80 TYR A N 1
ATOM 647 C CA . TYR A 1 80 ? 4.522 -4.922 16.867 1.00 90.75 80 TYR A CA 1
ATOM 648 C C . TYR A 1 80 ? 4.001 -3.603 17.442 1.00 90.75 80 TYR A C 1
ATOM 650 O O . TYR A 1 80 ? 3.130 -2.966 16.851 1.00 90.75 80 TYR A O 1
ATOM 658 N N . LYS A 1 81 ? 4.605 -3.116 18.537 1.00 91.31 81 LYS A N 1
ATOM 659 C CA . LYS A 1 81 ? 4.202 -1.856 19.181 1.00 91.31 81 LYS A CA 1
ATOM 660 C C . LYS A 1 81 ? 4.265 -0.671 18.214 1.00 91.31 81 LYS A C 1
ATOM 662 O O . LYS A 1 81 ? 3.341 0.145 18.177 1.00 91.31 81 LYS A O 1
ATOM 667 N N . LYS A 1 82 ? 5.335 -0.574 17.415 1.00 88.81 82 LYS A N 1
ATOM 668 C CA . LYS A 1 82 ? 5.489 0.472 16.389 1.00 88.81 82 LYS A CA 1
ATOM 669 C C . LYS A 1 82 ? 4.419 0.365 15.302 1.00 88.81 82 LYS A C 1
ATOM 671 O O . LYS A 1 82 ? 3.824 1.383 14.953 1.00 88.81 82 LYS A O 1
ATOM 676 N N . SER A 1 83 ? 4.184 -0.839 14.784 1.00 88.56 83 SER A N 1
ATOM 677 C CA . SER A 1 83 ? 3.216 -1.085 13.709 1.00 88.56 83 SER A CA 1
ATOM 678 C C . SER A 1 83 ? 1.802 -0.771 14.183 1.00 88.56 83 SER A C 1
ATOM 680 O O . SER A 1 83 ? 1.160 0.076 13.575 1.00 88.56 83 SER A O 1
ATOM 682 N N . LYS A 1 84 ? 1.395 -1.313 15.339 1.00 90.94 84 LYS A N 1
ATOM 683 C CA . LYS A 1 84 ? 0.101 -1.045 15.981 1.00 90.94 84 LYS A CA 1
ATOM 684 C C . LYS A 1 84 ? -0.129 0.445 16.216 1.00 90.94 84 LYS A C 1
ATOM 686 O O . LYS A 1 84 ? -1.159 0.974 15.839 1.00 90.94 84 LYS A O 1
ATOM 691 N N . THR A 1 85 ? 0.864 1.161 16.750 1.00 91.12 85 THR A N 1
ATOM 692 C CA . THR A 1 85 ? 0.744 2.617 16.960 1.00 91.12 85 THR A CA 1
ATOM 693 C C . THR A 1 85 ? 0.500 3.366 15.644 1.00 91.12 85 THR A C 1
ATOM 695 O O . THR A 1 85 ? -0.323 4.278 15.597 1.00 91.12 85 THR A O 1
ATOM 698 N N . LYS A 1 86 ? 1.216 3.012 14.568 1.00 89.75 86 LYS A N 1
ATOM 699 C CA . LYS A 1 86 ? 1.069 3.676 13.263 1.00 89.75 86 LYS A CA 1
ATOM 700 C C . LYS A 1 86 ? -0.258 3.341 12.586 1.00 89.75 86 LYS A C 1
ATOM 702 O O . LYS A 1 86 ? -0.879 4.239 12.029 1.00 89.75 86 LYS A O 1
ATOM 707 N N . THR A 1 87 ? -0.683 2.081 12.619 1.00 90.75 87 THR A N 1
ATOM 708 C CA . THR A 1 87 ? -1.933 1.643 11.989 1.00 90.75 87 THR A CA 1
ATOM 709 C C . THR A 1 87 ? -3.152 2.152 12.750 1.00 90.75 87 THR A C 1
ATOM 711 O O . THR A 1 87 ? -4.061 2.671 12.115 1.00 90.75 87 THR A O 1
ATOM 714 N N . THR A 1 88 ? -3.140 2.132 14.089 1.00 90.81 88 THR A N 1
ATOM 715 C CA . THR A 1 88 ? -4.199 2.740 14.910 1.00 90.81 88 THR A CA 1
ATOM 716 C C . THR A 1 88 ? -4.370 4.222 14.583 1.00 90.81 88 THR A C 1
ATOM 718 O O . THR A 1 88 ? -5.485 4.645 14.302 1.00 90.81 88 THR A O 1
ATOM 721 N N . ARG A 1 89 ? -3.276 4.992 14.498 1.00 90.50 89 ARG A N 1
ATOM 722 C CA . ARG A 1 89 ? -3.345 6.412 14.109 1.00 90.50 89 ARG A CA 1
ATOM 723 C C . ARG A 1 89 ? -3.912 6.627 12.706 1.00 90.50 89 ARG A C 1
ATOM 725 O O . ARG A 1 89 ? -4.636 7.589 12.495 1.00 90.50 89 ARG A O 1
ATOM 732 N N . LEU A 1 90 ? -3.587 5.764 11.739 1.00 90.06 90 LEU A N 1
ATOM 733 C CA . LEU A 1 90 ? -4.162 5.860 10.390 1.00 90.06 90 LEU A CA 1
ATOM 734 C C . LEU A 1 90 ? -5.676 5.629 10.406 1.00 90.06 90 LEU A C 1
ATOM 736 O O . LEU A 1 90 ? -6.406 6.400 9.789 1.00 90.06 90 LEU A O 1
ATOM 740 N N . VAL A 1 91 ? -6.137 4.619 11.146 1.00 90.31 91 VAL A N 1
ATOM 741 C CA . VAL A 1 91 ? -7.567 4.318 11.312 1.00 90.31 91 VAL A CA 1
ATOM 742 C C . VAL A 1 91 ? -8.292 5.468 12.020 1.00 90.31 91 VAL A C 1
ATOM 744 O O . VAL A 1 91 ? -9.349 5.897 11.568 1.00 90.31 91 VAL A O 1
ATOM 747 N N . GLU A 1 92 ? -7.716 6.012 13.095 1.00 91.44 92 GLU A N 1
ATOM 748 C CA . GLU A 1 92 ? -8.260 7.175 13.814 1.00 91.44 92 GLU A CA 1
ATOM 749 C C . GLU A 1 92 ? -8.355 8.411 12.912 1.00 91.44 92 GLU A C 1
ATOM 751 O O . GLU A 1 92 ? -9.395 9.074 12.874 1.00 91.44 92 GLU A O 1
ATOM 756 N N . ASN A 1 93 ? -7.298 8.699 12.148 1.00 88.06 93 ASN A N 1
ATOM 757 C CA . ASN A 1 93 ? -7.284 9.813 11.206 1.00 88.06 93 ASN A CA 1
ATOM 758 C C . ASN A 1 93 ? -8.346 9.633 10.118 1.00 88.06 93 ASN A C 1
ATOM 760 O O . ASN A 1 93 ? -9.064 10.579 9.819 1.00 88.06 93 ASN A O 1
ATOM 764 N N . TYR A 1 94 ? -8.484 8.435 9.550 1.00 87.38 94 TYR A N 1
ATOM 765 C CA . TYR A 1 94 ? -9.504 8.154 8.541 1.00 87.38 94 TYR A CA 1
ATOM 766 C C . TYR A 1 94 ? -10.921 8.351 9.086 1.00 87.38 94 TYR A C 1
ATOM 768 O O . TYR A 1 94 ? -11.696 9.106 8.510 1.00 87.38 94 TYR A O 1
ATOM 776 N N . ASN A 1 95 ? -11.227 7.772 10.250 1.00 86.69 95 ASN A N 1
ATOM 777 C CA . ASN A 1 95 ? -12.561 7.845 10.853 1.00 86.69 95 ASN A CA 1
ATOM 778 C C . ASN A 1 95 ? -12.965 9.259 11.306 1.00 86.69 95 ASN A C 1
ATOM 780 O O . ASN A 1 95 ? -14.153 9.542 11.445 1.00 86.69 95 ASN A O 1
ATOM 784 N N . SER A 1 96 ? -11.996 10.137 11.577 1.00 85.94 96 SER A N 1
ATOM 785 C CA . SER A 1 96 ? -12.240 11.523 12.005 1.00 85.94 96 SER A CA 1
ATOM 786 C C . SER A 1 96 ? -12.196 12.544 10.862 1.00 85.94 96 SER A C 1
ATOM 788 O O . SER A 1 96 ? -12.535 13.708 11.080 1.00 85.94 96 SER A O 1
ATOM 790 N N . SER A 1 97 ? -11.799 12.140 9.650 1.00 80.56 97 SER A N 1
ATOM 791 C CA . SER A 1 97 ? -11.612 13.056 8.524 1.00 80.56 97 SER A CA 1
ATOM 792 C C . SER A 1 97 ? -12.835 13.096 7.617 1.00 80.56 97 SER A C 1
ATOM 794 O O . SER A 1 97 ? -13.332 12.064 7.186 1.00 80.56 97 SER A O 1
ATOM 796 N N . VAL A 1 98 ? -13.265 14.302 7.235 1.00 73.69 98 VAL A N 1
ATOM 797 C CA . VAL A 1 98 ? -14.239 14.483 6.138 1.00 73.69 98 VAL A CA 1
ATOM 798 C C . VAL A 1 98 ? -13.610 14.142 4.783 1.00 73.69 98 VAL A C 1
ATOM 800 O O . VAL A 1 98 ? -14.304 13.719 3.873 1.00 73.69 98 VAL A O 1
ATOM 803 N N . LYS A 1 99 ? -12.292 14.334 4.656 1.00 75.06 99 LYS A N 1
ATOM 804 C CA . LYS A 1 99 ? -11.477 13.946 3.504 1.00 75.06 99 LYS A CA 1
ATOM 805 C C . LYS A 1 99 ? -10.146 13.406 4.000 1.00 75.06 99 LYS A C 1
ATOM 807 O O . LYS A 1 99 ? -9.437 14.104 4.719 1.00 75.06 99 LYS A O 1
ATOM 812 N N . PHE A 1 100 ? -9.817 12.176 3.632 1.00 78.62 100 PHE A N 1
ATOM 813 C CA . PHE A 1 100 ? -8.599 11.503 4.046 1.00 78.62 100 PHE A CA 1
ATOM 814 C C . PHE A 1 100 ? -7.515 11.628 2.977 1.00 78.62 100 PHE A C 1
ATOM 816 O O . PHE A 1 100 ? -7.658 11.147 1.851 1.00 78.62 100 PHE A O 1
ATOM 823 N N . GLU A 1 101 ? -6.400 12.251 3.342 1.00 79.38 101 GLU A N 1
ATOM 824 C CA . GLU A 1 101 ? -5.220 12.321 2.488 1.00 79.38 101 GLU A CA 1
ATOM 825 C C . GLU A 1 101 ? -4.358 11.066 2.662 1.00 79.38 101 GLU A C 1
ATOM 827 O O . GLU A 1 101 ? -3.787 10.800 3.721 1.00 79.38 101 GLU A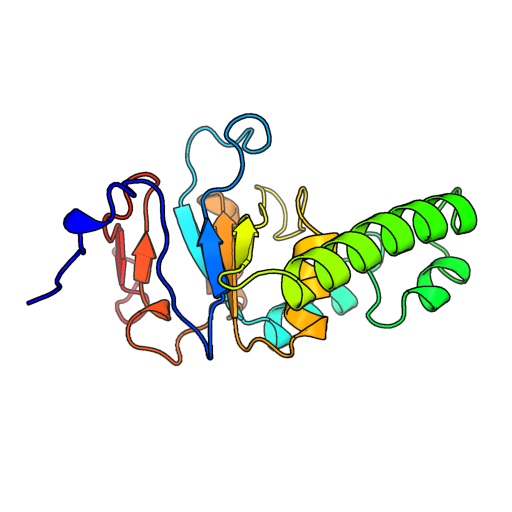 O 1
ATOM 832 N N . PHE A 1 102 ? -4.249 10.285 1.592 1.00 81.38 102 PHE A N 1
ATOM 833 C CA . PHE A 1 102 ? -3.462 9.066 1.549 1.00 81.38 102 PHE A CA 1
ATOM 834 C C . PHE A 1 102 ? -2.099 9.354 0.923 1.00 81.38 102 PHE A C 1
ATOM 836 O O . PHE A 1 102 ? -1.960 9.450 -0.295 1.00 81.38 102 PHE A O 1
ATOM 843 N N . ILE A 1 103 ? -1.067 9.465 1.757 1.00 82.50 103 ILE A N 1
ATOM 844 C CA . ILE A 1 103 ? 0.310 9.665 1.288 1.00 82.50 103 ILE A CA 1
ATOM 845 C C . ILE A 1 103 ? 0.772 8.425 0.516 1.00 82.50 103 ILE A C 1
ATOM 847 O O . ILE A 1 103 ? 0.826 7.323 1.075 1.00 82.50 103 ILE A O 1
ATOM 851 N N . CYS A 1 104 ? 1.141 8.603 -0.753 1.00 83.12 104 CYS A N 1
ATOM 852 C CA . CYS A 1 104 ? 1.579 7.505 -1.612 1.00 83.12 104 CYS A CA 1
ATOM 853 C C . CYS A 1 104 ? 2.771 6.755 -0.974 1.00 83.12 104 CYS A C 1
ATOM 855 O O . CYS A 1 104 ? 3.753 7.382 -0.556 1.00 83.12 104 CYS A O 1
ATOM 857 N N . PRO A 1 105 ? 2.725 5.418 -0.849 1.00 87.06 105 PRO A N 1
ATOM 858 C CA . PRO A 1 105 ? 3.888 4.621 -0.471 1.00 87.06 105 PRO A CA 1
ATOM 859 C C . PRO A 1 105 ? 4.976 4.675 -1.553 1.00 87.06 105 PRO A C 1
ATOM 861 O O . PRO A 1 105 ? 4.685 4.993 -2.705 1.00 87.06 105 PRO A O 1
ATOM 864 N N . VAL A 1 106 ? 6.221 4.349 -1.190 1.00 83.94 106 VAL A N 1
ATOM 865 C CA . VAL A 1 106 ? 7.378 4.426 -2.102 1.00 83.94 106 VAL A CA 1
ATOM 866 C C . VAL A 1 106 ? 7.970 3.035 -2.325 1.00 83.94 106 VAL A C 1
ATOM 868 O O . VAL A 1 106 ? 8.312 2.353 -1.352 1.00 83.94 106 VAL A O 1
ATOM 871 N N . LEU A 1 107 ? 8.125 2.640 -3.593 1.00 83.50 107 LEU A N 1
ATOM 872 C CA . LEU A 1 107 ? 8.826 1.424 -4.019 1.00 83.50 107 LEU A CA 1
ATOM 873 C C . LEU A 1 107 ? 10.133 1.791 -4.736 1.00 83.50 107 LEU A C 1
ATOM 875 O O . LEU A 1 107 ? 10.152 2.687 -5.584 1.00 83.50 107 LEU A O 1
ATOM 879 N N . THR A 1 108 ? 11.221 1.093 -4.404 1.00 73.44 108 THR A N 1
ATOM 880 C CA . THR A 1 108 ? 12.578 1.412 -4.885 1.00 73.44 108 THR A CA 1
ATOM 881 C C . THR A 1 108 ? 13.264 0.246 -5.613 1.00 73.44 108 THR A C 1
ATOM 883 O O . THR A 1 108 ? 12.652 -0.774 -5.912 1.00 73.44 108 THR A O 1
ATOM 886 N N . GLU A 1 109 ? 14.516 0.464 -6.028 1.00 64.38 109 GLU A N 1
ATOM 887 C CA . GLU A 1 109 ? 15.078 0.039 -7.322 1.00 64.38 109 GLU A CA 1
ATOM 888 C C . GLU A 1 109 ? 15.451 -1.438 -7.499 1.00 64.38 109 GLU A C 1
ATOM 890 O O . GLU A 1 109 ? 15.693 -1.850 -8.630 1.00 64.38 109 GLU A O 1
ATOM 895 N N . HIS A 1 110 ? 15.494 -2.262 -6.453 1.00 57.06 110 HIS A N 1
ATOM 896 C CA . HIS A 1 110 ? 16.003 -3.638 -6.605 1.00 57.06 110 HIS A CA 1
ATOM 897 C C . HIS A 1 110 ? 14.928 -4.719 -6.568 1.00 57.06 110 HIS A C 1
ATOM 899 O O . HIS A 1 110 ? 15.123 -5.803 -7.106 1.00 57.06 110 HIS A O 1
ATOM 905 N N . PHE A 1 111 ? 13.794 -4.411 -5.962 1.00 61.50 111 PHE A N 1
ATOM 906 C CA . PHE A 1 111 ? 12.630 -5.271 -5.840 1.00 61.50 111 PHE A CA 1
ATOM 907 C C . PHE A 1 111 ? 11.494 -4.348 -5.401 1.00 61.50 111 PHE A C 1
ATOM 909 O O . PHE A 1 111 ? 11.762 -3.410 -4.643 1.00 61.50 111 PHE A O 1
ATOM 916 N N . PRO A 1 112 ? 10.245 -4.550 -5.851 1.00 60.09 112 PRO A N 1
ATOM 917 C CA . PRO A 1 112 ? 9.130 -3.720 -5.427 1.00 60.09 112 PRO A CA 1
ATOM 918 C C . PRO A 1 112 ? 8.790 -4.025 -3.957 1.00 60.09 112 PRO A C 1
ATOM 920 O O . PRO A 1 112 ? 7.715 -4.509 -3.657 1.00 60.09 112 PRO A O 1
ATOM 923 N N . SER A 1 113 ? 9.695 -3.773 -3.011 1.00 69.56 113 SER A N 1
ATOM 924 C CA . SER A 1 113 ? 9.411 -3.714 -1.581 1.00 69.56 113 SER A CA 1
ATOM 925 C C . SER A 1 113 ? 9.135 -2.273 -1.209 1.00 69.56 113 SER A C 1
ATOM 927 O O . SER A 1 113 ? 9.783 -1.329 -1.671 1.00 69.56 113 SER A O 1
ATOM 929 N N . LEU A 1 114 ? 8.165 -2.112 -0.326 1.00 73.62 114 LEU A N 1
ATOM 930 C CA . LEU A 1 114 ? 7.858 -0.837 0.281 1.00 73.62 114 LEU A CA 1
ATOM 931 C C . LEU A 1 114 ? 8.991 -0.438 1.228 1.00 73.62 114 LEU A C 1
ATOM 933 O O . LEU A 1 114 ? 9.051 -0.875 2.383 1.00 73.62 114 LEU A O 1
ATOM 937 N N . GLN A 1 115 ? 9.884 0.426 0.753 1.00 70.50 115 GLN A N 1
ATOM 938 C CA . GLN A 1 115 ? 10.897 1.054 1.600 1.00 70.50 115 GLN A CA 1
ATOM 939 C C . GLN A 1 115 ? 10.226 1.999 2.599 1.00 70.50 115 GLN A C 1
ATOM 941 O O . GLN A 1 115 ? 10.583 2.029 3.778 1.00 70.50 115 GLN A O 1
ATOM 946 N N . GLN A 1 116 ? 9.204 2.723 2.135 1.00 76.38 116 GLN A N 1
ATOM 947 C CA . GLN A 1 116 ? 8.430 3.658 2.939 1.00 76.38 116 GLN A CA 1
ATOM 948 C C . GLN A 1 116 ? 6.930 3.424 2.774 1.00 76.38 116 GLN A C 1
ATOM 950 O O . GLN A 1 116 ? 6.443 3.035 1.716 1.00 76.38 116 GLN A O 1
ATOM 955 N N . GLY A 1 117 ? 6.176 3.669 3.847 1.00 83.56 117 GLY A N 1
ATOM 956 C CA . GLY A 1 117 ? 4.719 3.546 3.809 1.00 83.56 117 GLY A CA 1
ATOM 957 C C . GLY A 1 117 ? 4.168 2.121 3.933 1.00 83.56 117 GLY A C 1
ATOM 958 O O . GLY A 1 117 ? 3.011 1.913 3.597 1.00 83.56 117 GLY A O 1
ATOM 959 N N . ARG A 1 118 ? 4.912 1.143 4.479 1.00 87.00 118 ARG A N 1
ATOM 960 C CA . AR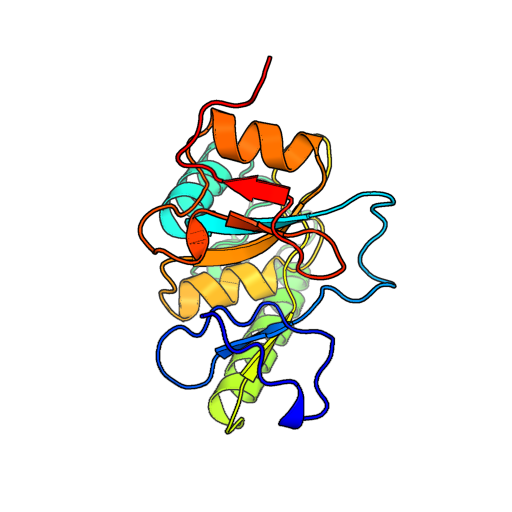G A 1 118 ? 4.382 -0.226 4.710 1.00 87.00 118 ARG A CA 1
ATOM 961 C C . ARG A 1 118 ? 3.076 -0.260 5.522 1.00 87.00 118 ARG A C 1
ATOM 963 O O . ARG A 1 118 ? 2.168 -1.017 5.217 1.00 87.00 118 ARG A O 1
ATOM 970 N N . HIS A 1 119 ? 2.965 0.601 6.532 1.00 87.50 119 HIS A N 1
ATOM 971 C CA . HIS A 1 119 ? 1.750 0.791 7.336 1.00 87.50 119 HIS A CA 1
ATOM 972 C C . HIS A 1 119 ? 0.605 1.438 6.537 1.00 87.50 119 HIS A C 1
ATOM 974 O O . HIS A 1 119 ? -0.555 1.147 6.800 1.00 87.50 119 HIS A O 1
ATOM 980 N N . ARG A 1 120 ? 0.925 2.270 5.535 1.00 88.50 120 ARG A N 1
ATOM 981 C CA . ARG A 1 120 ? -0.051 2.842 4.597 1.00 88.50 120 ARG A CA 1
ATOM 982 C C . ARG A 1 120 ? -0.562 1.757 3.647 1.00 88.50 120 ARG A C 1
ATOM 984 O O . ARG A 1 120 ? -1.762 1.627 3.475 1.00 88.50 120 ARG A O 1
ATOM 991 N N . PHE A 1 121 ? 0.310 0.887 3.135 1.00 91.00 121 PHE A N 1
ATOM 992 C CA . PHE A 1 121 ? -0.130 -0.287 2.371 1.00 91.00 121 PHE A CA 1
ATOM 993 C C . PHE A 1 121 ? -0.948 -1.279 3.213 1.00 91.00 121 PHE A C 1
ATOM 995 O O . PHE A 1 121 ? -1.970 -1.781 2.756 1.00 91.00 121 PHE A O 1
ATOM 1002 N N . TRP A 1 122 ? -0.563 -1.516 4.474 1.00 92.00 122 TRP A N 1
ATOM 1003 C CA . TRP A 1 122 ? -1.411 -2.251 5.419 1.00 92.00 122 TRP A CA 1
ATOM 1004 C C . TRP A 1 122 ? -2.802 -1.621 5.523 1.00 92.00 122 TRP A C 1
ATOM 1006 O O . TRP A 1 122 ? -3.796 -2.333 5.460 1.00 92.00 122 TRP A O 1
ATOM 1016 N N . PHE A 1 123 ? -2.871 -0.293 5.595 1.00 91.00 123 PHE A N 1
ATOM 1017 C CA . PHE A 1 123 ? -4.133 0.430 5.669 1.00 91.00 123 PHE A CA 1
ATOM 1018 C C . PHE A 1 123 ? -4.961 0.332 4.376 1.00 91.00 123 PHE A C 1
ATOM 1020 O O . PHE A 1 123 ? -6.171 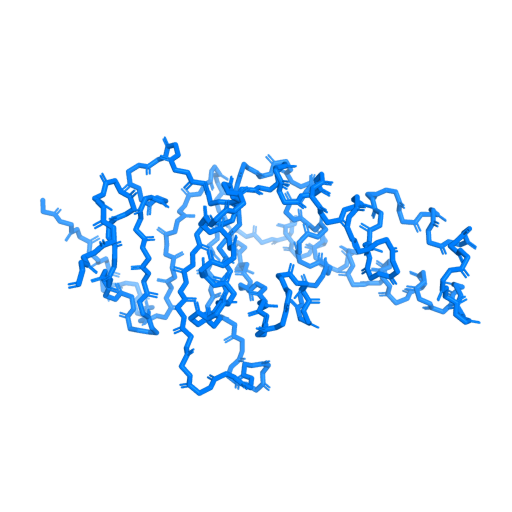0.167 4.452 1.00 91.00 123 PHE A O 1
ATOM 1027 N N . ALA A 1 124 ? -4.327 0.325 3.199 1.00 90.38 124 ALA A N 1
ATOM 1028 C CA . ALA A 1 124 ? -5.016 0.054 1.933 1.00 90.38 124 ALA A CA 1
ATOM 1029 C C . ALA A 1 124 ? -5.683 -1.334 1.920 1.00 90.38 124 ALA A C 1
ATOM 1031 O O . ALA A 1 124 ? -6.820 -1.458 1.477 1.00 90.38 124 ALA A O 1
ATOM 1032 N N . ARG A 1 125 ? -5.010 -2.359 2.468 1.00 91.50 125 ARG A N 1
ATOM 1033 C CA . ARG A 1 125 ? -5.595 -3.700 2.648 1.00 91.50 125 ARG A CA 1
ATOM 1034 C C . ARG A 1 125 ? -6.724 -3.714 3.676 1.00 91.50 125 ARG A C 1
ATOM 1036 O O . ARG A 1 125 ? -7.719 -4.389 3.455 1.00 91.50 125 ARG A O 1
ATOM 1043 N N . TYR A 1 126 ? -6.564 -2.987 4.785 1.00 89.00 126 TYR A N 1
ATOM 1044 C CA . TYR A 1 126 ? -7.590 -2.848 5.827 1.00 89.00 126 TYR A CA 1
ATOM 1045 C C . TYR A 1 126 ? -8.884 -2.226 5.285 1.00 89.00 126 TYR A C 1
ATOM 1047 O O . TYR A 1 126 ? -9.968 -2.636 5.677 1.00 89.00 126 TYR A O 1
ATOM 1055 N N . LEU A 1 127 ? -8.760 -1.265 4.368 1.00 87.56 127 LEU A N 1
ATOM 1056 C CA . LEU A 1 127 ? -9.882 -0.620 3.685 1.00 87.56 127 LEU A CA 1
ATOM 1057 C C . LEU A 1 127 ? -10.403 -1.402 2.467 1.00 87.56 127 LEU A C 1
ATOM 1059 O O . LEU A 1 127 ? -11.272 -0.894 1.765 1.00 87.56 127 LEU A O 1
ATOM 1063 N N . GLU A 1 128 ? -9.852 -2.586 2.182 1.00 88.44 128 GLU A N 1
ATOM 1064 C CA . GLU A 1 128 ? -10.210 -3.405 1.014 1.00 88.44 128 GLU A CA 1
ATOM 1065 C C . GLU A 1 128 ? -10.126 -2.628 -0.315 1.00 88.44 128 GLU A C 1
ATOM 1067 O O . GLU A 1 128 ? -10.937 -2.800 -1.227 1.00 88.44 128 GLU A O 1
ATOM 1072 N N . LEU A 1 129 ? -9.127 -1.744 -0.438 1.00 85.88 129 LEU A N 1
ATOM 1073 C CA . LEU A 1 129 ? -8.936 -0.979 -1.666 1.00 85.88 129 LEU A CA 1
ATOM 1074 C C . LEU A 1 129 ? -8.483 -1.909 -2.799 1.00 85.88 129 LEU A C 1
ATOM 1076 O O . LEU A 1 129 ? -7.530 -2.664 -2.611 1.00 85.88 129 LEU A O 1
ATOM 1080 N N . PRO A 1 130 ? -9.061 -1.802 -4.008 1.00 84.31 130 PRO A N 1
ATOM 1081 C CA . PRO A 1 130 ? -8.614 -2.592 -5.154 1.00 84.31 130 PRO A CA 1
ATOM 1082 C C . PRO A 1 130 ? -7.252 -2.126 -5.685 1.00 84.31 130 PRO A C 1
ATOM 1084 O O . PRO A 1 130 ? -6.551 -2.875 -6.366 1.00 84.31 130 PRO A O 1
ATOM 1087 N N . PHE A 1 131 ? -6.870 -0.880 -5.393 1.00 86.69 131 PHE A N 1
ATOM 1088 C CA . PHE A 1 131 ? -5.570 -0.329 -5.748 1.00 86.69 131 PHE A CA 1
ATOM 1089 C C . PHE A 1 131 ? -5.093 0.719 -4.743 1.00 86.69 131 PHE A C 1
ATOM 1091 O O . PHE A 1 131 ? -5.880 1.327 -4.017 1.00 86.69 131 PHE A O 1
ATOM 1098 N N . VAL A 1 132 ? -3.791 0.988 -4.764 1.00 86.44 132 VAL A N 1
ATOM 1099 C CA . VAL A 1 132 ? -3.170 2.122 -4.073 1.00 86.44 132 VAL A CA 1
ATOM 1100 C C . VAL A 1 132 ? -2.215 2.832 -5.022 1.00 86.44 132 VAL A C 1
ATOM 1102 O O . VAL A 1 132 ? -1.513 2.196 -5.807 1.00 86.44 132 VAL A O 1
ATOM 1105 N N . VAL A 1 133 ? -2.187 4.162 -4.975 1.00 84.69 133 VAL A N 1
ATOM 1106 C CA . VAL A 1 133 ? -1.216 4.933 -5.755 1.00 84.69 133 VAL A CA 1
ATOM 1107 C C . VAL A 1 133 ? 0.130 4.912 -5.045 1.00 84.69 133 VAL A C 1
ATOM 1109 O O . VAL A 1 133 ? 0.222 5.211 -3.855 1.00 84.69 133 VAL A O 1
ATOM 1112 N N . VAL A 1 134 ? 1.176 4.565 -5.786 1.00 85.69 134 VAL A N 1
ATOM 1113 C CA . VAL A 1 134 ? 2.540 4.431 -5.275 1.00 85.69 134 VAL A CA 1
ATOM 1114 C C . VAL A 1 134 ? 3.516 5.263 -6.088 1.00 85.69 134 VAL A C 1
ATOM 1116 O O . VAL A 1 134 ? 3.390 5.353 -7.307 1.00 85.69 134 VAL A O 1
ATOM 1119 N N . ALA A 1 135 ? 4.500 5.851 -5.413 1.00 83.44 135 ALA A N 1
ATOM 1120 C CA . ALA A 1 135 ? 5.671 6.437 -6.046 1.00 83.44 135 ALA A CA 1
ATOM 1121 C C . ALA A 1 135 ? 6.685 5.326 -6.349 1.00 83.44 135 ALA A C 1
ATOM 1123 O O . ALA A 1 135 ? 7.057 4.557 -5.460 1.00 83.44 135 ALA A O 1
ATOM 1124 N N . VAL A 1 136 ? 7.126 5.232 -7.600 1.00 82.75 136 VAL A N 1
ATOM 1125 C CA . VAL A 1 136 ? 7.978 4.145 -8.091 1.00 82.75 136 VAL A CA 1
ATOM 1126 C C . VAL A 1 136 ? 9.128 4.695 -8.924 1.00 82.75 136 VAL A C 1
ATOM 1128 O O . VAL A 1 136 ? 8.937 5.595 -9.747 1.00 82.75 136 VAL A O 1
ATOM 1131 N N . SER A 1 137 ? 10.327 4.144 -8.738 1.00 80.75 137 SER A N 1
ATOM 1132 C CA . SER A 1 137 ? 11.431 4.366 -9.678 1.00 80.75 137 SER A CA 1
ATOM 1133 C C . SER A 1 137 ? 11.138 3.698 -11.027 1.00 80.75 137 SER A C 1
ATOM 1135 O O . SER A 1 137 ? 10.293 2.804 -11.119 1.00 80.75 137 SER A O 1
ATOM 1137 N N . ALA A 1 138 ? 11.861 4.083 -12.082 1.00 79.12 138 ALA A N 1
ATOM 1138 C CA . ALA A 1 138 ? 11.719 3.455 -13.400 1.00 79.12 138 ALA A CA 1
ATOM 1139 C C . ALA A 1 138 ? 11.961 1.932 -13.358 1.00 79.12 138 ALA A C 1
ATOM 1141 O O . ALA A 1 138 ? 11.236 1.162 -13.989 1.00 79.12 138 ALA A O 1
ATOM 1142 N N . GLN A 1 139 ? 12.941 1.485 -12.565 1.00 80.56 139 GLN A N 1
ATOM 1143 C CA . GLN A 1 139 ? 13.240 0.063 -12.401 1.00 80.56 139 GLN A CA 1
ATOM 1144 C C . GLN A 1 139 ? 12.127 -0.675 -11.642 1.00 80.56 139 GLN A C 1
ATOM 1146 O O . GLN A 1 139 ? 11.729 -1.762 -12.057 1.00 80.56 139 GLN A O 1
ATOM 1151 N N . ALA A 1 140 ? 11.586 -0.084 -10.569 1.00 83.06 140 ALA A N 1
ATOM 1152 C CA . ALA A 1 140 ? 10.452 -0.662 -9.847 1.00 83.06 140 ALA A CA 1
ATOM 1153 C C . ALA A 1 140 ? 9.205 -0.742 -10.743 1.00 83.06 140 ALA A C 1
ATOM 1155 O O . ALA A 1 140 ? 8.528 -1.766 -10.753 1.00 83.06 140 ALA A O 1
ATOM 1156 N N . LEU A 1 141 ? 8.939 0.291 -11.552 1.00 83.62 141 LEU A N 1
ATOM 1157 C CA . LEU A 1 141 ? 7.836 0.296 -12.516 1.00 83.62 141 LEU A CA 1
ATOM 1158 C C . LEU A 1 141 ? 7.946 -0.857 -13.520 1.00 83.62 141 LEU A C 1
ATOM 1160 O O . LEU A 1 141 ? 6.957 -1.544 -13.767 1.00 83.62 141 LEU A O 1
ATOM 1164 N N . LYS A 1 142 ? 9.145 -1.101 -14.062 1.00 81.81 142 LYS A N 1
ATOM 1165 C CA . LYS A 1 142 ? 9.396 -2.226 -14.971 1.00 81.81 142 LYS A CA 1
ATOM 1166 C C . LYS A 1 142 ? 9.033 -3.566 -14.320 1.00 81.81 142 LYS A C 1
ATOM 1168 O O . LYS A 1 142 ? 8.287 -4.332 -14.920 1.00 81.81 142 LYS A O 1
ATOM 1173 N N . TYR A 1 143 ? 9.463 -3.798 -13.077 1.00 85.62 143 TYR A N 1
ATOM 1174 C CA . TYR A 1 143 ? 9.101 -5.006 -12.326 1.00 85.62 143 TYR A CA 1
ATOM 1175 C C . TYR A 1 143 ? 7.592 -5.143 -12.113 1.00 85.62 143 TYR A C 1
ATOM 1177 O O . TYR A 1 143 ? 7.038 -6.224 -12.298 1.00 85.62 143 TYR A O 1
ATOM 1185 N N . LEU A 1 144 ? 6.908 -4.057 -11.739 1.00 86.69 144 LEU A N 1
ATOM 1186 C CA . LEU A 1 144 ? 5.459 -4.098 -11.542 1.00 86.69 144 LEU A CA 1
ATOM 1187 C C . LEU A 1 144 ? 4.718 -4.487 -12.831 1.00 86.69 144 LEU A C 1
ATOM 1189 O O . LEU A 1 144 ? 3.734 -5.219 -12.764 1.00 86.69 144 LEU A O 1
ATOM 1193 N N . ILE A 1 145 ? 5.193 -4.028 -13.993 1.00 84.81 145 ILE A N 1
ATOM 1194 C CA . ILE A 1 145 ? 4.635 -4.399 -15.300 1.00 84.81 145 ILE A CA 1
ATOM 1195 C C . ILE A 1 145 ? 4.943 -5.869 -15.627 1.00 84.81 145 ILE A C 1
ATOM 1197 O O . ILE A 1 145 ? 4.034 -6.608 -15.995 1.00 84.81 145 ILE A O 1
ATOM 1201 N N . GLU A 1 146 ? 6.195 -6.306 -15.467 1.00 86.75 146 GLU A N 1
ATOM 1202 C CA . GLU A 1 146 ? 6.637 -7.679 -15.770 1.00 86.75 146 GLU A CA 1
ATOM 1203 C C . GLU A 1 146 ? 5.912 -8.743 -14.932 1.00 86.75 146 GLU A C 1
ATOM 1205 O O . GLU A 1 146 ? 5.660 -9.845 -15.420 1.00 86.75 146 GLU A O 1
ATOM 1210 N N . HIS A 1 147 ? 5.538 -8.409 -13.696 1.00 87.19 147 HIS A N 1
ATOM 1211 C CA . HIS A 1 147 ? 4.829 -9.303 -12.777 1.00 87.19 147 HIS A CA 1
ATOM 1212 C C . HIS A 1 147 ? 3.304 -9.089 -12.737 1.00 87.19 147 HIS A C 1
ATOM 1214 O O . HIS A 1 147 ? 2.645 -9.648 -11.863 1.00 87.19 147 HIS A O 1
ATOM 1220 N N . ASP A 1 148 ? 2.734 -8.298 -13.656 1.00 88.69 148 ASP A N 1
ATOM 1221 C CA . ASP A 1 148 ? 1.290 -8.004 -13.720 1.00 88.69 148 ASP A CA 1
ATOM 1222 C C . ASP A 1 148 ? 0.718 -7.419 -12.404 1.00 88.69 148 ASP A C 1
ATOM 1224 O O . ASP A 1 148 ? -0.425 -7.661 -12.024 1.00 88.69 148 ASP A O 1
ATOM 1228 N N . LEU A 1 149 ? 1.511 -6.614 -11.689 1.00 89.94 149 LEU A N 1
ATOM 1229 C CA . LEU A 1 149 ? 1.163 -6.032 -10.383 1.00 89.94 149 LEU A CA 1
ATOM 1230 C C . LEU A 1 149 ? 0.473 -4.661 -10.494 1.00 89.94 149 LEU A C 1
ATOM 1232 O O . LEU A 1 149 ? 0.143 -4.042 -9.484 1.00 89.94 149 LEU A O 1
ATOM 1236 N N . ILE A 1 150 ? 0.261 -4.160 -11.712 1.00 86.25 150 ILE A N 1
ATOM 1237 C CA . ILE A 1 150 ? -0.398 -2.875 -11.956 1.00 86.25 150 ILE A CA 1
ATOM 1238 C C . ILE A 1 150 ? -1.914 -3.052 -12.083 1.00 86.25 150 ILE A C 1
ATOM 1240 O O . ILE A 1 150 ? -2.407 -3.909 -12.817 1.00 86.25 150 ILE A O 1
ATOM 1244 N N . TYR A 1 151 ? -2.670 -2.181 -11.418 1.00 81.94 151 TYR A N 1
ATOM 1245 C CA . TYR A 1 151 ? -4.124 -2.169 -11.493 1.00 81.94 151 TYR A CA 1
ATOM 1246 C C . TYR A 1 151 ? -4.613 -1.494 -12.783 1.00 81.94 151 TYR A C 1
ATOM 1248 O O . TYR A 1 151 ? -4.590 -0.273 -12.917 1.00 81.94 151 TYR A O 1
ATOM 1256 N N . SER A 1 152 ? -5.134 -2.263 -13.738 1.00 71.38 152 SER A N 1
ATOM 1257 C CA . SER A 1 152 ? -5.531 -1.762 -15.069 1.00 71.38 152 SER A CA 1
ATOM 1258 C C . SER A 1 152 ? -7.047 -1.719 -15.321 1.00 71.38 152 SER A C 1
ATOM 1260 O O . SER A 1 152 ? -7.483 -1.394 -16.425 1.00 71.38 152 SER A O 1
ATOM 1262 N N . LYS A 1 153 ? -7.880 -2.001 -14.307 1.00 65.19 153 LYS A N 1
ATOM 1263 C CA . LYS A 1 153 ? -9.342 -2.146 -14.473 1.00 65.19 153 LYS A CA 1
ATOM 1264 C C . LYS A 1 153 ? -10.115 -0.825 -14.598 1.00 65.19 153 LYS A C 1
ATOM 1266 O O . LYS A 1 153 ? -11.304 -0.855 -14.901 1.00 65.19 153 LYS A O 1
ATOM 1271 N N . SER A 1 154 ? -9.481 0.332 -14.385 1.00 61.53 154 SER A N 1
ATOM 1272 C CA . SER A 1 154 ? -10.133 1.643 -14.510 1.00 61.53 154 SER A CA 1
ATOM 1273 C C . SER A 1 154 ? -9.455 2.546 -15.546 1.00 61.53 154 SER A C 1
ATOM 1275 O O . SER A 1 154 ? -8.243 2.509 -15.754 1.00 61.53 154 SER A O 1
ATOM 1277 N N . LEU A 1 155 ? -10.248 3.434 -16.155 1.00 54.47 155 LEU A N 1
ATOM 1278 C CA . LEU A 1 155 ? -9.796 4.451 -17.115 1.00 54.47 155 LEU A CA 1
ATOM 1279 C C . LEU A 1 155 ? -8.659 5.339 -16.588 1.00 54.47 155 LEU A C 1
ATOM 1281 O O . LEU A 1 155 ? -7.880 5.848 -17.388 1.00 54.47 155 LEU A O 1
ATOM 1285 N N . ARG A 1 156 ? -8.582 5.549 -15.270 1.00 58.62 156 ARG A N 1
ATOM 1286 C CA . ARG A 1 156 ? -7.566 6.392 -14.627 1.00 58.62 156 ARG A CA 1
ATOM 1287 C C . ARG A 1 156 ? -6.341 5.592 -14.171 1.00 58.62 156 ARG A C 1
ATOM 1289 O O . ARG A 1 156 ? -5.245 6.133 -14.175 1.00 58.62 156 ARG A O 1
ATOM 1296 N N . SER A 1 157 ? -6.510 4.314 -13.829 1.00 56.34 157 SER A N 1
ATOM 1297 C CA . SER A 1 157 ? -5.428 3.455 -13.328 1.00 56.34 157 SER A CA 1
ATOM 1298 C C . SER A 1 157 ? -4.547 2.852 -14.427 1.00 56.34 157 SER A C 1
ATOM 1300 O O . SER A 1 157 ? -3.466 2.350 -14.149 1.00 56.34 157 SER A O 1
ATOM 1302 N N . ARG A 1 158 ? -4.968 2.959 -15.693 1.00 61.38 158 ARG A N 1
ATOM 1303 C CA . ARG A 1 158 ? -4.160 2.579 -16.865 1.00 61.38 158 ARG A CA 1
ATOM 1304 C C . ARG A 1 158 ? -3.041 3.567 -17.218 1.00 61.38 158 ARG A C 1
ATOM 1306 O O . ARG A 1 158 ? -2.322 3.323 -18.181 1.00 61.38 158 ARG A O 1
ATOM 1313 N N . TYR A 1 159 ? -2.928 4.691 -16.514 1.00 63.06 159 TYR A N 1
ATOM 1314 C CA . TYR A 1 159 ? -1.939 5.725 -16.809 1.00 63.06 159 TYR A CA 1
ATOM 1315 C C . TYR A 1 159 ? -0.868 5.799 -15.723 1.00 63.06 159 TYR A C 1
ATOM 1317 O O . TYR A 1 159 ? -1.169 5.694 -14.535 1.00 63.06 159 TYR A O 1
ATOM 1325 N N . VAL A 1 160 ? 0.374 6.019 -16.149 1.00 64.25 160 VAL A N 1
ATOM 1326 C CA . VAL A 1 160 ? 1.495 6.389 -15.277 1.00 64.25 160 VAL A CA 1
ATOM 1327 C C . VAL A 1 160 ? 1.671 7.899 -15.345 1.00 64.25 160 VAL A C 1
ATOM 1329 O O . VAL A 1 160 ? 1.616 8.487 -16.432 1.00 64.25 160 VAL A O 1
ATOM 1332 N N . PHE A 1 161 ? 1.912 8.518 -14.195 1.00 70.56 161 PHE A N 1
ATOM 1333 C CA . PHE A 1 161 ? 2.027 9.967 -14.069 1.00 70.56 161 PHE A CA 1
ATOM 1334 C C . PHE A 1 161 ? 3.428 10.369 -13.610 1.00 70.56 161 PHE A C 1
ATOM 1336 O O . PHE A 1 161 ? 4.009 9.717 -12.745 1.00 70.56 161 PHE A O 1
ATOM 1343 N N . ASN A 1 162 ? 3.981 11.457 -14.147 1.00 65.69 162 ASN A N 1
ATOM 1344 C CA . ASN A 1 162 ? 5.201 12.038 -13.579 1.00 65.69 162 ASN A CA 1
ATOM 1345 C C . ASN A 1 162 ? 4.902 12.847 -12.302 1.00 65.69 162 ASN A C 1
ATOM 1347 O O . ASN A 1 162 ? 3.753 13.008 -11.888 1.00 65.69 162 ASN A O 1
ATOM 1351 N N . ARG A 1 163 ? 5.945 13.423 -11.696 1.00 63.56 163 ARG A N 1
ATOM 1352 C CA . ARG A 1 163 ? 5.833 14.296 -10.512 1.00 63.56 163 ARG A CA 1
ATOM 1353 C C . ARG A 1 163 ? 4.935 15.533 -10.688 1.00 63.56 163 ARG A C 1
ATOM 1355 O O . ARG A 1 163 ? 4.550 16.125 -9.690 1.00 63.56 163 ARG A O 1
ATOM 1362 N N . LYS A 1 164 ? 4.638 15.933 -11.930 1.00 63.88 164 LYS A N 1
ATOM 1363 C CA . LYS A 1 164 ? 3.729 17.038 -12.285 1.00 63.88 164 LYS A CA 1
ATOM 1364 C C . LYS A 1 164 ? 2.320 16.554 -12.658 1.00 63.88 164 LYS A C 1
ATOM 1366 O O . LYS A 1 164 ? 1.516 17.353 -13.123 1.00 63.88 164 LYS A O 1
ATOM 1371 N N . PHE A 1 165 ? 2.029 15.263 -12.485 1.00 62.59 165 PHE A N 1
ATOM 1372 C CA . PHE A 1 165 ? 0.777 14.605 -12.883 1.00 62.59 165 PHE A CA 1
ATOM 1373 C C . PHE A 1 165 ? 0.488 14.603 -14.381 1.00 62.59 165 PHE A C 1
ATOM 1375 O O . PHE A 1 165 ? -0.652 14.427 -14.812 1.00 62.59 165 PHE A O 1
ATOM 1382 N N . GLU A 1 166 ? 1.521 14.757 -15.197 1.00 66.25 166 GLU A N 1
ATOM 1383 C CA . GLU A 1 166 ? 1.391 14.598 -16.636 1.00 66.25 166 GLU A CA 1
ATOM 1384 C C . GLU A 1 166 ? 1.433 13.101 -16.959 1.00 66.25 166 GLU A C 1
ATOM 1386 O O . GLU A 1 166 ? 2.247 12.358 -16.400 1.00 66.25 166 GLU A O 1
ATOM 1391 N N . ILE A 1 167 ? 0.548 12.656 -17.854 1.00 68.81 167 ILE A N 1
ATOM 1392 C CA . ILE A 1 167 ? 0.534 11.271 -18.331 1.00 68.81 167 ILE A CA 1
ATOM 1393 C C . ILE A 1 167 ? 1.837 11.023 -19.092 1.00 68.81 167 ILE A C 1
ATOM 1395 O O . ILE A 1 167 ? 2.068 11.634 -20.135 1.00 68.81 167 ILE A O 1
ATOM 1399 N N . VAL A 1 168 ? 2.663 10.107 -18.588 1.00 72.88 168 VAL A N 1
ATOM 1400 C CA . VAL A 1 168 ? 3.916 9.693 -19.241 1.00 72.88 168 VAL A CA 1
ATOM 1401 C C . VAL A 1 168 ? 3.813 8.335 -19.917 1.00 72.88 168 VAL A C 1
ATOM 1403 O O . VAL A 1 168 ? 4.595 8.048 -20.818 1.00 72.88 168 VAL A O 1
ATOM 1406 N N . GLN A 1 169 ? 2.835 7.510 -19.533 1.00 72.00 169 GLN A N 1
ATOM 1407 C CA . GLN A 1 169 ? 2.621 6.205 -20.153 1.00 72.00 169 GLN A CA 1
ATOM 1408 C C . GLN A 1 169 ? 1.148 5.785 -20.107 1.00 72.00 169 GLN A C 1
ATOM 1410 O O . GLN A 1 169 ? 0.475 5.973 -19.094 1.00 72.00 169 GLN A O 1
ATOM 1415 N N . ASP A 1 170 ? 0.669 5.187 -21.202 1.00 75.44 170 ASP A N 1
ATOM 1416 C CA . ASP A 1 170 ? -0.608 4.469 -21.296 1.00 75.44 170 ASP A CA 1
ATOM 1417 C C . ASP A 1 170 ? -0.322 2.966 -21.313 1.00 75.44 170 ASP A C 1
ATOM 1419 O O . ASP A 1 170 ? 0.246 2.449 -22.273 1.00 75.44 170 ASP A O 1
ATOM 1423 N N . LEU A 1 171 ? -0.706 2.272 -20.247 1.00 67.19 171 LEU A N 1
ATOM 1424 C CA . LEU A 1 171 ? -0.421 0.854 -20.030 1.00 67.19 171 LEU A CA 1
ATOM 1425 C C . LEU A 1 171 ? -1.244 -0.078 -20.930 1.00 67.19 171 LEU A C 1
ATOM 1427 O O . LEU A 1 171 ? -0.999 -1.279 -20.949 1.00 67.19 171 LEU A O 1
ATOM 1431 N N . THR A 1 172 ? -2.211 0.451 -21.686 1.00 66.00 172 THR A N 1
ATOM 1432 C CA . THR A 1 172 ? -2.918 -0.318 -22.726 1.00 66.00 172 THR A CA 1
ATOM 1433 C C . THR A 1 172 ? -2.151 -0.373 -24.044 1.00 66.00 172 THR A C 1
ATOM 1435 O O . THR A 1 172 ? -2.530 -1.115 -24.952 1.00 66.00 172 THR A O 1
ATOM 1438 N N . LYS A 1 173 ? -1.075 0.410 -24.167 1.00 64.88 173 LYS A N 1
ATOM 1439 C CA . LYS A 1 173 ? -0.212 0.437 -25.344 1.00 64.88 173 LYS A CA 1
ATOM 1440 C C . LYS A 1 173 ? 1.076 -0.336 -25.053 1.00 64.88 173 LYS A C 1
ATOM 1442 O O . LYS A 1 173 ? 1.581 -0.264 -23.932 1.00 64.88 173 LYS A O 1
ATOM 1447 N N . PRO A 1 174 ? 1.626 -1.060 -26.041 1.00 56.88 174 PRO A N 1
ATOM 1448 C CA . PRO A 1 174 ? 2.925 -1.695 -25.880 1.00 56.88 174 PRO A CA 1
ATOM 1449 C C . PRO A 1 174 ? 3.985 -0.647 -25.516 1.00 56.88 174 PRO A C 1
ATOM 1451 O O . PRO A 1 174 ? 3.953 0.474 -26.031 1.00 56.88 174 PRO A O 1
ATOM 1454 N N . LEU A 1 175 ? 4.907 -1.020 -24.621 1.00 54.88 175 LEU A N 1
ATOM 1455 C CA . LEU A 1 175 ? 6.114 -0.244 -24.333 1.00 54.88 175 LEU A CA 1
ATOM 1456 C C . LEU A 1 175 ? 6.816 0.023 -25.673 1.00 54.88 175 LEU A C 1
ATOM 1458 O O . LEU A 1 175 ? 7.134 -0.923 -26.391 1.00 54.88 175 LEU A O 1
ATOM 1462 N N . GLY A 1 176 ? 6.957 1.295 -26.052 1.00 50.34 176 GLY A N 1
ATOM 1463 C CA . GLY A 1 176 ? 7.618 1.664 -27.304 1.00 50.34 176 GLY A CA 1
ATOM 1464 C C . GLY A 1 176 ? 9.050 1.128 -27.325 1.00 50.34 176 GLY A C 1
ATOM 1465 O O . GLY A 1 176 ? 9.744 1.237 -26.316 1.00 50.34 176 GLY A O 1
ATOM 1466 N N . ASN A 1 177 ? 9.442 0.530 -28.454 1.00 34.28 177 ASN A N 1
ATOM 1467 C CA . ASN A 1 177 ? 10.823 0.124 -28.733 1.00 34.28 177 ASN A CA 1
ATOM 1468 C C . ASN A 1 177 ? 11.778 1.319 -28.721 1.00 34.28 177 ASN A C 1
ATOM 1470 O O . ASN A 1 177 ? 11.375 2.384 -29.245 1.00 34.28 177 ASN A O 1
#

pLDDT: mean 73.98, std 17.44, range [24.39, 93.06]

Secondary structure (DSSP, 8-state):
-----GGGS--SEEEEEETTTEEEEPPPTTT---SSEEEEEEEHHHHHHHHHHH-TTT---SSGGGGGG-TT-S-HHHHHHHHHHHHHHHHHHHHH-SSEEEEPPEE-TTSS-EEE-HHHHHHHHHTT-SEEEEEEEHHHHHHHHHTT-B--SSTTTTEEE-TT--EEEETTSPPP-

Solvent-accessible surface area (backbone atoms only — not comparable to full-atom values): 10269 Å² total; per-residue (Å²): 134,88,80,78,72,69,85,75,77,63,96,60,60,56,80,65,77,51,88,88,46,44,37,35,29,60,51,54,74,87,76,50,89,54,97,62,49,32,38,40,29,33,18,38,66,56,39,53,56,49,39,55,74,74,39,59,77,75,52,76,62,89,57,58,71,58,40,62,72,40,91,70,50,96,53,24,69,60,53,33,54,53,48,51,56,55,41,50,50,52,52,53,50,46,77,72,38,88,60,32,76,40,58,25,27,35,29,38,72,88,53,81,48,62,81,40,45,56,60,52,53,50,46,40,58,74,69,66,40,71,51,45,58,28,38,24,23,67,58,20,48,52,50,32,59,77,67,68,24,53,27,62,92,42,93,72,35,30,38,30,22,39,90,84,65,47,78,76,43,55,71,90,49,79,82,79,131

Foldseek 3Di:
DDDPPCVVVPQFFPQPDDPAAETEGEAPPVRDPAPWKWKAWFQLVLCLVVCCVPPVLQACDLPLVCLCVRPNDPCSPVVSVVL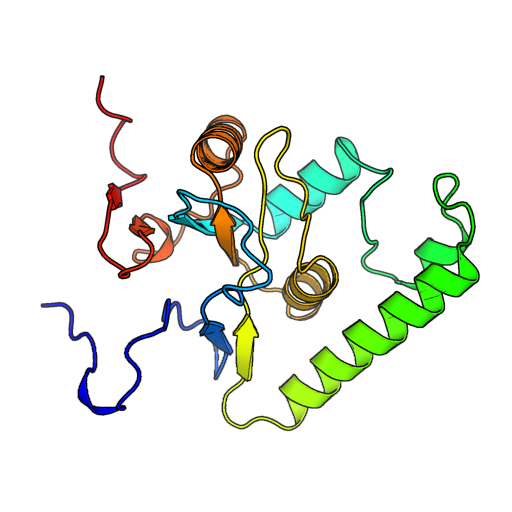CVLLVVQVVQVVPDSHDYQHAFEADAPERGGPGCSSSSSVCVVVVPRTGMHIYDPRHVVVCLVSVRQDDPDPSNQFMATSSRDTPDRNVDPDDD

Radius of gyration: 16.44 Å; Cα contacts (8 Å, |Δi|>4): 261; chains: 1; bounding box: 32×42×49 Å